Protein AF-X0VBT1-F1 (afdb_monomer)

Foldseek 3Di:
DDPQFAAKVVGHRDDDPVCCQPPFPLKDADDLVRFDAQDLDDPDPSNFGDGIKNFPDAPPVDDDDAPHTFRKIKGFRPDDLLDQDPDDDLQQFAAFDFSDWAQQFDDDPVRPDPPPVPRPDDTATAGEHNVAGHNHQKDAQEKEWEWEWGRHHSPTITTQHIYIGGDDIEGSFFDVVLPGDVVVQVVCVVVVHYHADADPNRHHPGRMHMYGYIYHYDGNVVCVVSVVDDPVSVVVVVVVVVVVVVVVVVVVVVVCVVPDPPPDDPDPPDD

Structure (mmCIF, N/CA/C/O backbone):
data_AF-X0VBT1-F1
#
_entry.id   AF-X0VBT1-F1
#
loop_
_atom_site.group_PDB
_atom_site.id
_atom_site.type_symbol
_atom_site.label_atom_id
_atom_site.label_alt_id
_atom_site.label_comp_id
_atom_site.label_asym_id
_atom_site.label_entity_id
_atom_site.label_seq_id
_atom_site.pdbx_PDB_ins_code
_atom_site.Cartn_x
_atom_site.Cartn_y
_atom_site.Cartn_z
_atom_site.occupancy
_atom_site.B_iso_or_equiv
_atom_site.auth_seq_id
_atom_site.auth_comp_id
_atom_site.auth_asym_id
_atom_site.auth_atom_id
_atom_site.pdbx_PDB_model_num
ATOM 1 N N . TYR A 1 1 ? -11.389 -0.252 -11.627 1.00 78.62 1 TYR A N 1
ATOM 2 C CA . TYR A 1 1 ? -10.100 -0.587 -12.265 1.00 78.62 1 TYR A CA 1
ATOM 3 C C . TYR A 1 1 ? -8.991 0.174 -11.579 1.00 78.62 1 TYR A C 1
ATOM 5 O O . TYR A 1 1 ? -9.248 1.286 -11.124 1.00 78.62 1 TYR A O 1
ATOM 13 N N . LEU A 1 2 ? -7.803 -0.415 -11.473 1.00 85.06 2 LEU A N 1
ATOM 14 C CA . LEU A 1 2 ? -6.638 0.294 -10.953 1.00 85.06 2 LEU A CA 1
ATOM 15 C C . LEU A 1 2 ? -5.972 1.109 -12.080 1.00 85.06 2 LEU A C 1
ATOM 17 O O . LEU A 1 2 ? -5.714 0.544 -13.141 1.00 85.06 2 LEU A O 1
ATOM 21 N N . PRO A 1 3 ? -5.720 2.418 -11.894 1.00 85.62 3 PRO A N 1
ATOM 22 C CA . PRO A 1 3 ? -4.933 3.203 -12.838 1.00 85.62 3 PRO A CA 1
ATOM 23 C C . PRO A 1 3 ? -3.452 2.805 -12.761 1.00 85.62 3 PRO A C 1
ATOM 25 O O . PRO A 1 3 ? -3.004 2.276 -11.744 1.00 85.62 3 PRO A O 1
ATOM 28 N N . PHE A 1 4 ? -2.698 3.099 -13.823 1.00 86.50 4 PHE A N 1
ATOM 29 C CA . PHE A 1 4 ? -1.251 2.848 -13.981 1.00 86.50 4 PHE A CA 1
ATOM 30 C C . PHE A 1 4 ? -0.830 1.378 -14.111 1.00 86.50 4 PHE A C 1
ATOM 32 O O . PHE A 1 4 ? 0.101 1.078 -14.854 1.00 86.50 4 PHE A O 1
ATOM 39 N N . PHE A 1 5 ? -1.513 0.468 -13.422 1.00 89.94 5 PHE A N 1
ATOM 40 C CA . PHE A 1 5 ? -1.242 -0.965 -13.478 1.00 89.94 5 PHE A CA 1
ATOM 41 C C . PHE A 1 5 ? -2.028 -1.612 -14.624 1.00 89.94 5 PHE A C 1
ATOM 43 O O . PHE A 1 5 ? -3.239 -1.829 -14.518 1.00 89.94 5 PHE A O 1
ATOM 50 N N . SER A 1 6 ? -1.335 -1.911 -15.719 1.00 88.19 6 SER A N 1
ATOM 51 C CA . SER A 1 6 ? -1.894 -2.529 -16.923 1.00 88.19 6 SER A CA 1
ATOM 52 C C . SER A 1 6 ? -0.980 -3.625 -17.477 1.00 88.19 6 SER A C 1
ATOM 54 O O . SER A 1 6 ? 0.170 -3.763 -17.049 1.00 88.19 6 SER A O 1
ATOM 56 N N . ASN A 1 7 ? -1.522 -4.418 -18.408 1.00 92.19 7 ASN A N 1
ATOM 57 C CA . ASN A 1 7 ? -0.829 -5.491 -19.120 1.00 92.19 7 ASN A CA 1
ATOM 58 C C . ASN A 1 7 ? -0.134 -6.481 -18.165 1.00 92.19 7 ASN A C 1
ATOM 60 O O . ASN A 1 7 ? 1.082 -6.685 -18.221 1.00 92.19 7 ASN A O 1
ATOM 64 N N . CYS A 1 8 ? -0.923 -7.024 -17.235 1.00 93.06 8 CYS A N 1
ATOM 65 C CA . CYS A 1 8 ? -0.494 -7.965 -16.201 1.00 93.06 8 CYS A CA 1
ATOM 66 C C . CYS A 1 8 ? -1.035 -9.366 -16.479 1.00 93.06 8 CYS A C 1
ATOM 68 O O . CYS A 1 8 ? -2.196 -9.482 -16.837 1.00 93.06 8 CYS A O 1
ATOM 70 N N . ASP A 1 9 ? -0.271 -10.428 -16.233 1.00 91.38 9 ASP A N 1
ATOM 71 C CA . ASP A 1 9 ? -0.709 -11.810 -16.472 1.00 91.38 9 ASP A CA 1
ATOM 72 C C . ASP A 1 9 ? -2.103 -12.114 -15.879 1.00 91.38 9 ASP A C 1
ATOM 74 O O . ASP A 1 9 ? -2.387 -11.839 -14.714 1.00 91.38 9 ASP A O 1
ATOM 78 N N . GLY A 1 10 ? -2.997 -12.678 -16.701 1.00 86.75 10 GLY A N 1
ATOM 79 C CA . GLY A 1 10 ? -4.402 -12.941 -16.340 1.00 86.75 10 GL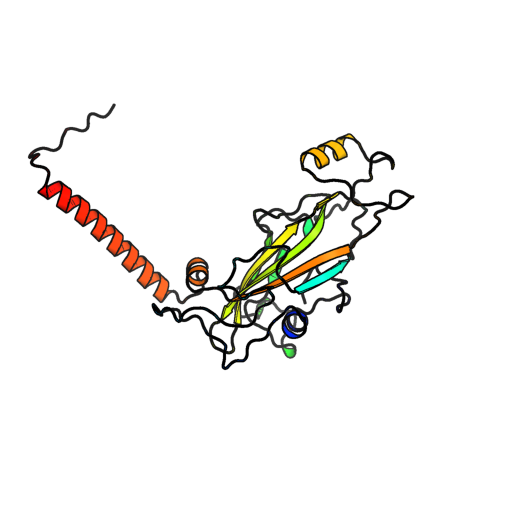Y A CA 1
ATOM 80 C C . GLY A 1 10 ? -5.343 -11.736 -16.493 1.00 86.75 10 GLY A C 1
ATOM 81 O O . GLY A 1 10 ? -6.567 -11.888 -16.426 1.00 86.75 10 GLY A O 1
ATOM 82 N N . PHE A 1 11 ? -4.783 -10.563 -16.769 1.00 86.62 11 PHE A N 1
ATOM 83 C CA . PHE A 1 11 ? -5.470 -9.310 -17.041 1.00 86.62 11 PHE A CA 1
ATOM 84 C C . PHE A 1 11 ? -4.948 -8.723 -18.365 1.00 86.62 11 PHE A C 1
ATOM 86 O O . PHE A 1 11 ? -3.890 -9.085 -18.861 1.00 86.62 11 PHE A O 1
ATOM 93 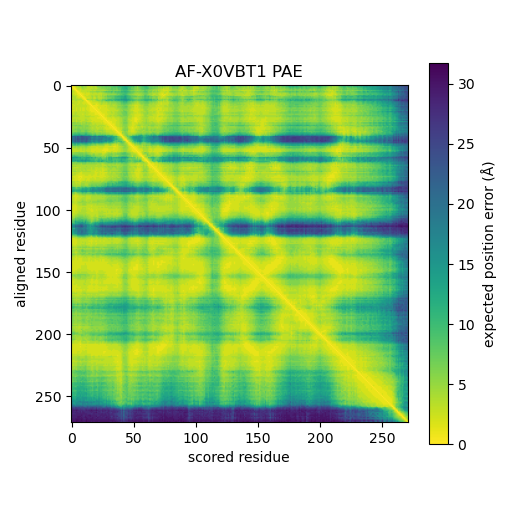N N . ASP A 1 12 ? -5.730 -7.859 -18.999 1.00 83.44 12 ASP A N 1
ATOM 94 C CA . ASP A 1 12 ? -5.316 -7.198 -20.245 1.00 83.44 12 ASP A CA 1
ATOM 95 C C . ASP A 1 12 ? -4.898 -5.753 -19.913 1.00 83.44 12 ASP A C 1
ATOM 97 O O . ASP A 1 12 ? -4.192 -5.511 -18.930 1.00 83.44 12 ASP A O 1
ATOM 101 N N . SER A 1 13 ? -5.413 -4.756 -20.630 1.00 83.31 13 SER A N 1
ATOM 102 C CA . SER A 1 13 ? -5.163 -3.337 -20.342 1.00 83.31 13 SER A CA 1
ATOM 103 C C . SER A 1 13 ? -5.742 -2.833 -19.008 1.00 83.31 13 SER A C 1
ATOM 105 O O . SER A 1 13 ? -5.394 -1.742 -18.556 1.00 83.31 13 SER A O 1
ATOM 107 N N . HIS A 1 14 ? -6.647 -3.578 -18.362 1.00 85.00 14 HIS A N 1
ATOM 108 C CA . HIS A 1 14 ? -7.324 -3.128 -17.141 1.00 85.00 14 HIS A CA 1
ATOM 109 C C . HIS A 1 14 ? -7.328 -4.182 -16.035 1.00 85.00 14 HIS A C 1
ATOM 111 O O . HIS A 1 14 ? -7.928 -5.251 -16.160 1.00 85.00 14 HIS A O 1
ATOM 117 N N . LEU A 1 15 ? -6.745 -3.816 -14.892 1.00 88.88 15 LEU A N 1
ATOM 118 C CA . LEU A 1 15 ? -6.751 -4.630 -13.684 1.00 88.88 15 LEU A CA 1
ATOM 119 C C . LEU A 1 15 ? -8.032 -4.374 -12.869 1.00 88.88 15 LEU A C 1
ATOM 121 O O . LEU A 1 15 ? -8.262 -3.276 -12.339 1.00 88.88 15 LEU A O 1
ATOM 125 N N . SER A 1 16 ? -8.898 -5.388 -12.787 1.00 88.12 16 SER A N 1
ATOM 126 C CA . SER A 1 16 ? -10.092 -5.362 -11.934 1.00 88.12 16 SER A CA 1
ATOM 127 C C . SER A 1 16 ? -9.726 -5.787 -10.515 1.00 88.12 16 SER A C 1
ATOM 129 O O . SER A 1 16 ? -9.349 -6.934 -10.287 1.00 88.12 16 SER A O 1
ATOM 131 N N . LEU A 1 17 ? -9.851 -4.858 -9.561 1.00 88.62 17 LEU A N 1
ATOM 132 C CA . LEU A 1 17 ? -9.461 -5.100 -8.173 1.00 88.62 17 LEU A CA 1
ATOM 133 C C . LEU A 1 17 ? -10.321 -6.184 -7.508 1.00 88.62 17 LEU A C 1
ATOM 135 O O . LEU A 1 17 ? -9.769 -7.043 -6.837 1.00 88.62 17 LEU A O 1
ATOM 139 N N . SER A 1 18 ? -11.643 -6.182 -7.712 1.00 88.38 18 SER A N 1
ATOM 140 C CA . SER A 1 18 ? -12.524 -7.209 -7.131 1.00 88.38 18 SER A CA 1
ATOM 141 C C . SER A 1 18 ? -12.174 -8.598 -7.648 1.00 88.38 18 SER A C 1
ATOM 143 O O . SER A 1 18 ? -11.941 -9.506 -6.861 1.00 88.38 18 SER A O 1
ATOM 145 N N . ARG A 1 19 ? -12.028 -8.732 -8.971 1.00 90.19 19 ARG A N 1
ATOM 146 C CA . ARG A 1 19 ? -11.654 -9.998 -9.606 1.00 90.19 19 ARG A CA 1
ATOM 147 C C . ARG A 1 19 ? -10.321 -10.522 -9.076 1.00 90.19 19 ARG A C 1
ATOM 149 O O . ARG A 1 19 ? -10.213 -11.698 -8.766 1.00 90.19 19 ARG A O 1
ATOM 156 N N . LEU A 1 20 ? -9.319 -9.652 -8.952 1.00 91.88 20 LEU A N 1
ATOM 157 C CA . LEU A 1 20 ? -8.021 -10.047 -8.416 1.00 91.88 20 LEU A CA 1
ATOM 158 C C . LEU A 1 20 ? -8.129 -10.558 -6.975 1.00 91.88 20 LEU A C 1
ATOM 160 O O . LEU A 1 20 ? -7.601 -11.618 -6.666 1.00 91.88 20 LEU A O 1
ATOM 164 N N . LEU A 1 21 ? -8.795 -9.807 -6.100 1.00 92.31 21 LEU A N 1
ATOM 165 C CA . LEU A 1 21 ? -8.872 -10.149 -4.679 1.00 92.31 21 LEU A CA 1
ATOM 166 C C . LEU A 1 21 ? -9.735 -11.393 -4.413 1.00 92.31 21 LEU A C 1
ATOM 168 O O . LEU A 1 21 ? -9.536 -12.054 -3.398 1.00 92.31 21 LEU A O 1
ATOM 172 N N . GLU A 1 22 ? -10.679 -11.707 -5.304 1.00 90.94 22 GLU A N 1
ATOM 173 C CA . GLU A 1 22 ? -11.601 -12.839 -5.158 1.00 90.94 22 GLU A CA 1
ATOM 174 C C . GLU A 1 22 ? -11.131 -14.121 -5.862 1.00 90.94 22 GLU A C 1
ATOM 176 O O . GLU A 1 22 ? -11.430 -15.214 -5.386 1.00 90.94 22 GLU A O 1
ATOM 181 N N . GLU A 1 23 ? -10.400 -14.018 -6.977 1.00 91.88 23 GLU A N 1
ATOM 182 C CA . GLU A 1 23 ? -10.028 -15.183 -7.799 1.00 91.88 23 GLU A CA 1
ATOM 183 C C . GLU A 1 23 ? -8.552 -15.590 -7.677 1.00 91.88 23 GLU A C 1
ATOM 185 O O . GLU A 1 23 ? -8.198 -16.711 -8.049 1.00 91.88 23 GLU A O 1
ATOM 190 N N . HIS A 1 24 ? -7.663 -14.708 -7.204 1.00 93.56 24 HIS A N 1
ATOM 191 C CA . HIS A 1 24 ? -6.228 -14.999 -7.207 1.00 93.56 24 HIS A CA 1
ATOM 192 C C . HIS A 1 24 ? -5.859 -16.082 -6.175 1.00 93.56 24 HIS A C 1
ATOM 194 O O . HIS A 1 24 ? -6.263 -15.979 -5.018 1.00 93.56 24 HIS A O 1
ATOM 200 N N . PRO A 1 25 ? -5.025 -17.084 -6.524 1.00 91.38 25 PRO A N 1
ATOM 201 C CA . PRO A 1 25 ? -4.715 -18.213 -5.636 1.00 91.38 25 PRO A CA 1
ATOM 202 C C . PRO A 1 25 ? -4.020 -17.819 -4.323 1.00 91.38 25 PRO A C 1
ATOM 204 O O . PRO A 1 25 ? -4.195 -18.494 -3.313 1.00 91.38 25 PRO A O 1
ATOM 207 N N . ASN A 1 26 ? -3.252 -16.725 -4.313 1.00 91.94 26 ASN A N 1
ATOM 208 C CA . ASN A 1 26 ? -2.605 -16.207 -3.095 1.00 91.94 26 ASN A CA 1
ATOM 209 C C . ASN A 1 26 ? -3.548 -15.376 -2.199 1.00 91.94 26 ASN A C 1
ATOM 211 O O . ASN A 1 26 ? -3.105 -14.828 -1.188 1.00 91.94 26 ASN A O 1
ATOM 215 N N . CYS A 1 27 ? -4.819 -15.226 -2.576 1.00 93.88 27 CYS A N 1
ATOM 216 C CA . CYS A 1 27 ? -5.837 -14.559 -1.775 1.00 93.88 27 CYS A CA 1
ATOM 217 C C . CYS A 1 27 ? -6.738 -15.601 -1.110 1.00 93.88 27 CYS A C 1
ATOM 219 O O . CYS A 1 27 ? -7.213 -16.540 -1.743 1.00 93.88 27 CYS A O 1
ATOM 221 N N . THR A 1 28 ? -6.975 -15.434 0.188 1.00 94.06 28 THR A N 1
ATOM 222 C CA . THR A 1 28 ? -7.856 -16.294 0.978 1.00 94.06 28 THR A CA 1
ATOM 223 C C . THR A 1 28 ? -9.141 -15.544 1.295 1.00 94.06 28 THR A C 1
ATOM 225 O O . THR A 1 28 ? -9.110 -14.492 1.936 1.00 94.06 28 THR A O 1
ATOM 228 N N . LEU A 1 29 ? -10.269 -16.111 0.867 1.00 93.88 29 LEU A N 1
ATOM 229 C CA . LEU A 1 29 ? -11.606 -15.631 1.205 1.00 93.88 29 LEU A CA 1
ATOM 230 C C . LEU A 1 29 ? -12.093 -16.326 2.475 1.00 93.88 29 LEU A C 1
ATOM 232 O O . LEU A 1 29 ? -12.163 -17.555 2.530 1.00 93.88 29 LEU A O 1
ATOM 236 N N . VAL A 1 30 ? -12.437 -15.542 3.491 1.00 93.12 30 VAL A N 1
ATOM 237 C CA . VAL A 1 30 ? -12.916 -16.043 4.779 1.00 93.12 30 VAL A CA 1
ATOM 238 C C . VAL A 1 30 ? -14.441 -16.014 4.793 1.00 93.12 30 VAL A C 1
ATOM 240 O O . VAL A 1 30 ? -15.079 -15.018 4.447 1.00 93.12 30 VAL A O 1
ATOM 243 N N . GLY A 1 31 ? -15.051 -17.129 5.199 1.00 93.12 31 GLY A N 1
ATOM 244 C CA . GLY A 1 31 ? -16.504 -17.240 5.282 1.00 93.12 31 GLY A CA 1
ATOM 245 C C . GLY A 1 31 ? -17.097 -16.303 6.338 1.00 93.12 31 GLY A C 1
ATOM 246 O O . GLY A 1 31 ? -16.528 -16.101 7.406 1.00 93.12 31 GLY A O 1
ATOM 247 N N . TYR A 1 32 ? -18.304 -15.783 6.095 1.00 91.88 32 TYR A N 1
ATOM 248 C CA . TYR A 1 32 ? -18.969 -14.832 7.004 1.00 91.88 32 TYR A CA 1
ATOM 249 C C . TYR A 1 32 ? -19.154 -15.338 8.447 1.00 91.88 32 TYR A C 1
ATOM 251 O O . TYR A 1 32 ? -19.301 -14.542 9.374 1.00 91.88 32 TYR A O 1
ATOM 259 N N . ASN A 1 33 ? -19.215 -16.657 8.644 1.00 91.50 33 ASN A N 1
ATOM 260 C CA . ASN A 1 33 ? -19.309 -17.304 9.954 1.00 91.50 33 ASN A CA 1
ATOM 261 C C . ASN A 1 33 ? -17.985 -17.268 10.733 1.00 91.50 33 ASN A C 1
ATOM 263 O O . ASN A 1 33 ? -18.019 -17.243 11.963 1.00 91.50 33 ASN A O 1
ATOM 267 N N . GLU A 1 34 ? -16.860 -17.263 10.023 1.00 90.94 34 GLU A N 1
ATOM 268 C CA . GLU A 1 34 ? -15.500 -17.237 10.562 1.00 90.94 34 GLU A CA 1
ATOM 269 C C . GLU A 1 34 ? -14.974 -15.803 10.699 1.00 90.94 34 GLU A C 1
ATOM 271 O O . GLU A 1 34 ? -14.134 -15.536 11.557 1.00 90.94 34 GLU A O 1
ATOM 276 N N . THR A 1 35 ? -15.515 -14.859 9.923 1.00 91.88 35 THR A N 1
ATOM 277 C CA . THR A 1 35 ? -15.135 -13.445 9.980 1.00 91.88 35 THR A CA 1
ATOM 278 C C . THR A 1 35 ? -15.370 -12.831 11.364 1.00 91.88 35 THR A C 1
ATOM 280 O O . THR A 1 35 ? -16.488 -12.808 11.897 1.00 91.88 35 THR A O 1
ATOM 283 N N . SER A 1 36 ? -14.312 -12.238 11.917 1.00 89.88 36 SER A N 1
ATOM 284 C CA . SER A 1 36 ? -14.321 -11.491 13.174 1.00 89.88 36 SER A CA 1
ATOM 285 C C . SER A 1 36 ? -14.192 -9.991 12.906 1.00 89.88 36 SER A C 1
ATOM 287 O O . SER A 1 36 ? -13.201 -9.517 12.349 1.00 89.88 36 SER A O 1
ATOM 289 N N . GLN A 1 37 ? -15.216 -9.237 13.311 1.00 90.19 37 GLN A N 1
ATOM 290 C CA . GLN A 1 37 ? -15.246 -7.775 13.215 1.00 90.19 37 GLN A CA 1
ATOM 291 C C . GLN A 1 37 ? -14.399 -7.121 14.312 1.00 90.19 37 GLN A C 1
ATOM 293 O O . GLN A 1 37 ? -14.325 -7.637 15.430 1.00 90.19 37 GLN A O 1
ATOM 298 N N . VAL A 1 38 ? -13.884 -5.917 14.050 1.00 88.69 38 VAL A N 1
ATOM 299 C CA . VAL A 1 38 ? -13.212 -5.123 15.090 1.00 88.69 38 VAL A CA 1
ATOM 300 C C . VAL A 1 38 ? -14.204 -4.169 15.747 1.00 88.69 38 VAL A C 1
ATOM 302 O O . VAL A 1 38 ? -14.667 -3.190 15.155 1.00 88.69 38 VAL A O 1
ATOM 305 N N . ARG A 1 39 ? -14.541 -4.447 17.006 1.00 87.69 39 ARG A N 1
ATOM 306 C CA . ARG A 1 39 ? -15.476 -3.626 17.781 1.00 87.69 39 ARG A CA 1
ATOM 307 C C . ARG A 1 39 ? -14.766 -2.392 18.346 1.00 87.69 39 ARG A C 1
ATOM 309 O O . ARG A 1 39 ? -13.709 -2.549 18.959 1.00 87.69 39 ARG A O 1
ATOM 316 N N . PRO A 1 40 ? -15.358 -1.185 18.249 1.00 83.56 40 PRO A N 1
ATOM 317 C CA . PRO A 1 40 ? -14.748 0.027 18.798 1.00 83.56 40 PRO A CA 1
ATOM 318 C C . PRO A 1 40 ? -14.543 -0.052 20.316 1.00 83.56 40 PRO A C 1
ATOM 320 O O . PRO A 1 40 ? -13.465 0.255 20.811 1.00 83.56 40 PRO A O 1
ATOM 323 N N . ILE A 1 41 ? -15.558 -0.515 21.053 1.00 77.25 41 ILE A N 1
ATOM 324 C CA . ILE A 1 41 ? -15.514 -0.669 22.512 1.00 77.25 41 ILE A CA 1
ATOM 325 C C . ILE A 1 41 ? -15.438 -2.162 22.831 1.00 77.25 41 ILE A C 1
ATOM 327 O O . ILE A 1 41 ? -16.456 -2.822 23.034 1.00 77.25 41 ILE A O 1
ATOM 331 N N . SER A 1 42 ? -14.227 -2.713 22.835 1.00 66.12 42 SER A N 1
ATOM 332 C CA . SER A 1 42 ? -13.974 -4.063 23.336 1.00 66.12 42 SER A CA 1
ATOM 333 C C . SER A 1 42 ? -12.555 -4.155 23.883 1.00 66.12 42 SER A C 1
ATOM 335 O O . SER A 1 42 ? -11.585 -4.050 23.139 1.00 66.12 42 SER A O 1
ATOM 337 N N . PHE A 1 43 ? -12.450 -4.360 25.197 1.00 59.97 43 PHE A N 1
ATOM 338 C CA . PHE A 1 43 ? -11.190 -4.609 25.908 1.00 59.97 43 PHE A CA 1
ATOM 339 C C . PHE A 1 43 ? -10.867 -6.113 26.003 1.00 59.97 43 PHE A C 1
ATOM 341 O O . PHE A 1 43 ? -9.990 -6.517 26.764 1.00 59.97 43 PHE A O 1
ATOM 348 N N . SER A 1 44 ? -11.613 -6.957 25.279 1.00 58.78 44 SER A N 1
ATOM 349 C CA . SER A 1 44 ? -11.408 -8.406 25.262 1.00 58.78 44 SER A CA 1
ATOM 350 C C . SER A 1 44 ? -10.269 -8.788 24.314 1.00 58.78 44 SER A C 1
ATOM 352 O O . SER A 1 44 ? -10.093 -8.171 23.263 1.00 58.78 44 SER A O 1
ATOM 354 N N . LYS A 1 45 ? -9.562 -9.879 24.643 1.00 57.00 45 LYS A N 1
ATOM 355 C CA . LYS A 1 45 ? -8.578 -10.548 23.766 1.00 57.00 45 LYS A CA 1
ATOM 356 C C . LYS A 1 45 ? -9.177 -11.029 22.433 1.00 57.00 45 LYS A C 1
ATOM 358 O O . LYS A 1 45 ? -8.437 -11.428 21.547 1.00 57.00 45 LYS A O 1
ATOM 363 N N . GLU A 1 46 ? -10.498 -10.979 22.294 1.00 59.62 46 GLU A N 1
ATOM 364 C CA . GLU A 1 46 ? -11.259 -11.389 21.110 1.00 59.62 46 GLU A CA 1
ATOM 365 C C . GLU A 1 46 ? -11.355 -10.308 20.020 1.00 59.62 46 GLU A C 1
ATOM 367 O O . GLU A 1 46 ? -11.975 -10.541 18.990 1.00 59.62 46 GLU A O 1
ATOM 372 N N . ASN A 1 47 ? -10.765 -9.121 20.210 1.00 71.88 47 ASN A N 1
ATOM 373 C CA . ASN A 1 47 ? -10.822 -8.041 19.214 1.00 71.88 47 ASN A CA 1
ATOM 374 C C . ASN A 1 47 ? -9.719 -8.146 18.141 1.00 71.88 47 ASN A C 1
ATOM 376 O O . ASN A 1 47 ? -9.181 -7.133 17.689 1.00 71.88 47 ASN A O 1
ATOM 380 N N . ILE A 1 48 ? -9.347 -9.378 17.786 1.00 78.81 48 ILE A N 1
ATOM 381 C CA . ILE A 1 48 ? -8.408 -9.671 16.704 1.00 78.81 48 ILE A CA 1
ATOM 382 C C . ILE A 1 48 ? -9.242 -9.766 15.420 1.00 78.81 48 ILE A C 1
ATOM 384 O O . ILE A 1 48 ? -10.179 -10.574 15.376 1.00 78.81 48 ILE A O 1
ATOM 388 N N . PRO A 1 49 ? -8.966 -8.934 14.401 1.00 85.69 49 PRO A N 1
ATOM 389 C CA . PRO A 1 49 ? -9.659 -9.050 13.129 1.00 85.69 49 PRO A CA 1
ATOM 390 C C . PRO A 1 49 ? -9.353 -10.405 12.498 1.00 85.69 49 PRO A C 1
ATOM 392 O O . PRO A 1 49 ? -8.208 -10.849 12.506 1.00 85.69 49 PRO A O 1
ATOM 395 N N . PHE A 1 50 ? -10.362 -11.022 11.898 1.00 89.50 50 PHE A N 1
ATOM 396 C CA . PHE A 1 50 ? -10.168 -12.183 11.038 1.00 89.50 50 PHE A CA 1
ATOM 397 C C . PHE A 1 50 ? -11.078 -12.022 9.831 1.00 89.50 50 PHE A C 1
ATOM 399 O O . PHE A 1 50 ? -12.279 -11.814 9.995 1.00 89.50 50 PHE A O 1
ATOM 406 N N . GLY A 1 51 ? -10.507 -12.033 8.636 1.00 91.69 51 GLY A N 1
ATOM 407 C CA . GLY A 1 51 ? -11.221 -11.779 7.390 1.00 91.69 51 GLY A CA 1
ATOM 408 C C . GLY A 1 51 ? -10.303 -12.000 6.199 1.00 91.69 51 GLY A C 1
ATOM 409 O O . GLY A 1 51 ? -9.183 -12.470 6.372 1.00 91.69 51 GLY A O 1
ATOM 410 N N . ASP A 1 52 ? -10.783 -11.677 5.003 1.00 93.88 52 ASP A N 1
ATOM 411 C CA . ASP A 1 52 ? -10.047 -11.928 3.765 1.00 93.88 52 ASP A CA 1
ATOM 412 C C . ASP A 1 52 ? -8.662 -11.285 3.759 1.00 93.88 52 ASP A C 1
ATOM 414 O O . ASP A 1 52 ? -8.475 -10.139 4.176 1.00 93.88 52 ASP A O 1
ATOM 418 N N . TYR A 1 53 ? -7.690 -12.012 3.223 1.00 93.88 53 TYR A N 1
ATOM 419 C CA . TYR A 1 53 ? -6.330 -11.516 3.110 1.00 93.88 53 TYR A CA 1
ATOM 420 C C . TYR A 1 53 ? -5.638 -12.055 1.860 1.00 93.88 53 TYR A C 1
ATOM 422 O O . TYR A 1 53 ? -5.858 -13.187 1.441 1.00 93.88 53 TYR A O 1
ATOM 430 N N . CYS A 1 54 ? -4.764 -11.239 1.283 1.00 94.25 54 CYS A N 1
ATOM 431 C CA . CYS A 1 54 ? -3.864 -11.593 0.191 1.00 94.25 54 CYS A CA 1
ATOM 432 C C . CYS A 1 54 ? -2.433 -11.429 0.698 1.00 94.25 54 CYS A C 1
ATOM 434 O O . CYS A 1 54 ? -1.790 -10.410 0.463 1.00 94.25 54 CYS A O 1
ATOM 436 N N . MET A 1 55 ? -1.973 -12.393 1.488 1.00 90.31 55 MET A N 1
ATOM 437 C CA . MET A 1 55 ? -0.647 -12.425 2.106 1.00 90.31 55 MET A CA 1
ATOM 438 C C . MET A 1 55 ? -0.234 -13.881 2.321 1.00 90.31 55 MET A C 1
ATOM 440 O O . MET A 1 55 ? -1.090 -14.760 2.392 1.00 90.31 55 MET A O 1
ATOM 444 N N . ASN A 1 56 ? 1.065 -14.136 2.495 1.00 84.69 56 ASN A N 1
ATOM 445 C CA . ASN A 1 56 ? 1.555 -15.488 2.786 1.00 84.69 56 ASN A CA 1
ATOM 446 C C . ASN A 1 56 ? 1.031 -16.027 4.130 1.00 84.69 56 ASN A C 1
ATOM 448 O O . ASN A 1 56 ? 0.845 -17.231 4.293 1.00 84.69 56 ASN A O 1
ATOM 452 N N . GLN A 1 57 ? 0.815 -15.133 5.099 1.00 82.94 57 GLN A N 1
ATOM 453 C CA . GLN A 1 57 ? 0.305 -15.429 6.438 1.00 82.94 57 GLN A CA 1
ATOM 454 C C . GLN A 1 57 ? -0.707 -14.355 6.857 1.00 82.94 57 GLN A C 1
ATOM 456 O O . GLN A 1 57 ? -0.614 -13.204 6.428 1.00 82.94 57 GLN A O 1
ATOM 461 N N . HIS A 1 58 ? -1.677 -14.729 7.695 1.00 79.19 58 HIS A N 1
ATOM 462 C CA . HIS A 1 58 ? -2.721 -13.815 8.162 1.00 79.19 58 HIS A CA 1
ATOM 463 C C . HIS A 1 58 ? -2.126 -12.693 9.044 1.00 79.19 58 HIS A C 1
ATOM 465 O O . HIS A 1 58 ? -1.267 -12.969 9.894 1.00 79.19 58 HIS A O 1
ATOM 471 N N . PRO A 1 59 ? -2.596 -11.433 8.921 1.00 67.50 59 PRO A N 1
ATOM 472 C CA . PRO A 1 59 ? -2.173 -10.345 9.808 1.00 67.50 59 PRO A CA 1
ATOM 473 C C . PRO A 1 59 ? -2.487 -10.677 11.278 1.00 67.50 59 PRO A C 1
ATOM 475 O O . PRO A 1 59 ? -3.635 -10.887 11.663 1.00 67.50 59 PRO A O 1
ATOM 478 N N . GLY A 1 60 ? -1.455 -10.762 12.113 1.00 68.38 60 GLY A N 1
ATOM 479 C CA . GLY A 1 60 ? -1.560 -11.184 13.517 1.00 68.38 60 GLY A CA 1
ATOM 480 C C . GLY A 1 60 ? -0.567 -12.283 13.889 1.00 68.38 60 GLY A C 1
ATOM 481 O O . GLY A 1 60 ? -0.135 -12.328 15.037 1.00 68.38 60 GLY A O 1
ATOM 482 N N . ASP A 1 61 ? -0.152 -13.095 12.913 1.00 66.56 61 ASP A N 1
ATOM 483 C CA . ASP A 1 61 ? 0.939 -14.073 13.060 1.00 66.56 61 ASP A CA 1
ATOM 484 C C . ASP A 1 61 ? 2.291 -13.473 12.620 1.00 66.56 61 ASP A C 1
ATOM 486 O O . ASP A 1 61 ? 3.343 -13.718 13.210 1.00 66.56 61 ASP A O 1
ATOM 490 N N . SER A 1 62 ? 2.258 -12.574 11.630 1.00 73.50 62 SER A N 1
ATOM 491 C CA . SER A 1 62 ? 3.445 -11.911 11.086 1.00 73.50 62 SER A CA 1
ATOM 492 C C . SER A 1 62 ? 3.202 -10.444 10.731 1.00 73.50 62 SER A C 1
ATOM 494 O O . SER A 1 62 ? 2.092 -10.040 10.382 1.00 73.50 62 SER A O 1
ATOM 496 N N . SER A 1 63 ? 4.265 -9.637 10.772 1.00 84.06 63 SER A N 1
ATOM 497 C CA . SER A 1 63 ? 4.272 -8.276 10.223 1.00 84.06 63 SER A CA 1
ATOM 498 C C . SER A 1 63 ? 4.271 -8.305 8.693 1.00 84.06 63 SER A C 1
ATOM 500 O O . SER A 1 63 ? 5.018 -9.098 8.121 1.00 84.06 63 SER A O 1
ATOM 502 N N . PHE A 1 64 ? 3.535 -7.391 8.052 1.00 88.88 64 PHE A N 1
ATOM 503 C CA . PHE A 1 64 ? 3.590 -7.182 6.601 1.00 88.88 64 PHE A CA 1
ATOM 504 C C . PHE A 1 64 ? 5.023 -6.928 6.125 1.00 88.88 64 PHE A C 1
ATOM 506 O O . PHE A 1 64 ? 5.719 -6.054 6.655 1.00 88.88 64 PHE A O 1
ATOM 513 N N . LYS A 1 65 ? 5.455 -7.693 5.120 1.00 90.50 65 LYS A N 1
ATOM 514 C CA . LYS A 1 65 ? 6.744 -7.528 4.454 1.00 90.50 65 LYS A CA 1
ATOM 515 C C . LYS A 1 65 ? 6.508 -7.149 2.988 1.00 90.50 65 LYS A C 1
ATOM 517 O O . LYS A 1 65 ? 6.036 -7.983 2.206 1.00 90.50 65 LYS A O 1
ATOM 522 N N . PRO A 1 66 ? 6.841 -5.907 2.589 1.00 89.06 66 PRO A N 1
ATOM 523 C CA . PRO A 1 66 ? 6.688 -5.491 1.202 1.00 89.06 66 PRO A CA 1
ATOM 524 C C . PRO A 1 66 ? 7.583 -6.345 0.295 1.00 89.06 66 PRO A C 1
ATOM 526 O O . PRO A 1 66 ? 8.620 -6.846 0.729 1.00 89.06 66 PRO A O 1
ATOM 529 N N . PHE A 1 67 ? 7.175 -6.512 -0.965 1.00 92.75 67 PHE A N 1
ATOM 530 C CA . PHE A 1 67 ? 7.873 -7.298 -1.996 1.00 92.75 67 PHE A CA 1
ATOM 531 C C . PHE A 1 67 ? 7.927 -8.817 -1.775 1.00 92.75 67 PHE A C 1
ATOM 533 O O . PHE A 1 67 ? 8.335 -9.542 -2.677 1.00 92.75 67 PHE A O 1
ATOM 540 N N . THR A 1 68 ? 7.465 -9.322 -0.631 1.00 91.50 68 THR A N 1
ATOM 541 C CA . THR A 1 68 ? 7.328 -10.767 -0.383 1.00 91.50 68 THR A CA 1
ATOM 542 C C . THR A 1 68 ? 5.883 -11.198 -0.202 1.00 91.50 68 THR A C 1
ATOM 544 O O . THR A 1 68 ? 5.521 -12.288 -0.637 1.00 91.50 68 THR A O 1
ATOM 547 N N . ASP A 1 69 ? 5.060 -10.357 0.426 1.00 91.50 69 ASP A N 1
ATOM 548 C CA . ASP A 1 69 ? 3.644 -10.640 0.648 1.00 91.50 69 ASP A CA 1
ATOM 549 C C . ASP A 1 69 ? 2.777 -10.051 -0.471 1.00 91.50 69 ASP A C 1
ATOM 551 O O . ASP A 1 69 ? 3.036 -8.947 -0.959 1.00 91.50 69 ASP A O 1
ATOM 555 N N . GLY A 1 70 ? 1.728 -10.781 -0.853 1.00 92.44 70 GLY A N 1
ATOM 556 C CA . GLY A 1 70 ? 0.728 -10.332 -1.819 1.00 92.44 70 GLY A CA 1
ATOM 557 C C . GLY A 1 70 ? 0.422 -11.350 -2.915 1.00 92.44 70 GLY A C 1
ATOM 558 O O . GLY A 1 70 ? 1.128 -12.341 -3.105 1.00 92.44 70 GLY A O 1
ATOM 559 N N . ALA A 1 71 ? -0.642 -11.073 -3.660 1.00 93.62 71 ALA A N 1
ATOM 560 C CA . ALA A 1 71 ? -0.906 -11.691 -4.951 1.00 93.62 71 ALA A CA 1
ATOM 561 C C . ALA A 1 71 ? 0.105 -11.174 -5.977 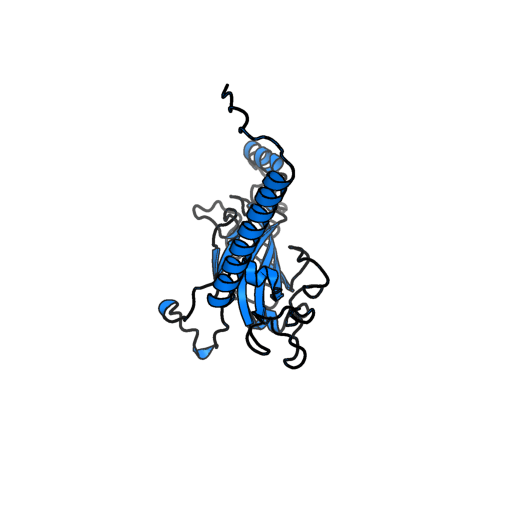1.00 93.62 71 ALA A C 1
ATOM 563 O O . ALA A 1 71 ? 0.142 -9.968 -6.227 1.00 93.62 71 ALA A O 1
ATOM 564 N N . ASP A 1 72 ? 0.942 -12.059 -6.516 1.00 93.56 72 ASP A N 1
ATOM 565 C CA . ASP A 1 72 ? 1.993 -11.720 -7.465 1.00 93.56 72 ASP A CA 1
ATOM 566 C C . ASP A 1 72 ? 1.504 -11.786 -8.913 1.00 93.56 72 ASP A C 1
ATOM 568 O O . ASP A 1 72 ? 0.945 -12.774 -9.373 1.00 93.56 72 ASP A O 1
ATOM 572 N N . LEU A 1 73 ? 1.750 -10.707 -9.645 1.00 94.06 73 LEU A N 1
ATOM 573 C CA . LEU A 1 73 ? 1.416 -10.549 -11.050 1.00 94.06 73 LEU A CA 1
ATOM 574 C C . LEU A 1 73 ? 2.666 -10.087 -11.791 1.00 94.06 73 LEU A C 1
ATOM 576 O O . LEU A 1 73 ? 3.376 -9.187 -11.335 1.00 94.06 73 LEU A O 1
ATOM 580 N N . GLN A 1 74 ? 2.931 -10.670 -12.954 1.00 95.50 74 GLN A N 1
ATOM 581 C CA . GLN A 1 74 ? 3.935 -10.135 -13.869 1.00 95.50 74 GLN A CA 1
ATOM 582 C C . GLN A 1 74 ? 3.254 -9.137 -14.795 1.00 95.50 74 GLN A C 1
ATOM 584 O O . GLN A 1 74 ? 2.290 -9.483 -15.467 1.00 95.50 74 GLN A O 1
ATOM 589 N N . CYS A 1 75 ? 3.740 -7.901 -14.810 1.00 95.00 75 CYS A N 1
ATOM 590 C CA . CYS A 1 75 ? 3.174 -6.802 -15.583 1.00 95.00 75 CYS A CA 1
ATOM 591 C C . CYS A 1 75 ? 4.212 -6.206 -16.526 1.00 95.00 75 CYS A C 1
ATOM 593 O O . CYS A 1 75 ? 5.416 -6.407 -16.355 1.00 95.00 75 CYS A O 1
ATOM 595 N N . GLN A 1 76 ? 3.761 -5.437 -17.514 1.00 93.56 76 GLN A N 1
ATOM 596 C CA . GLN A 1 76 ? 4.642 -4.703 -18.421 1.00 93.56 76 GLN A CA 1
ATOM 597 C C . GLN A 1 76 ? 4.263 -3.228 -18.475 1.00 93.56 76 GLN A C 1
ATOM 599 O O . GLN A 1 76 ? 3.087 -2.880 -18.504 1.00 93.56 76 GLN A O 1
ATOM 604 N N . PHE A 1 77 ? 5.264 -2.348 -18.525 1.00 91.50 77 PHE A N 1
ATOM 605 C CA . PHE A 1 77 ? 5.011 -0.931 -18.773 1.00 91.50 77 PHE A CA 1
ATOM 606 C C . PHE A 1 77 ? 4.469 -0.744 -20.197 1.00 91.50 77 PHE A C 1
ATOM 608 O O . PHE A 1 77 ? 5.158 -1.048 -21.174 1.00 91.50 77 PHE A O 1
ATOM 615 N N . GLU A 1 78 ? 3.245 -0.229 -20.313 1.00 88.00 78 GLU A N 1
ATOM 616 C CA . GLU A 1 78 ? 2.659 0.159 -21.605 1.00 88.00 78 GLU A CA 1
ATOM 617 C C . GLU A 1 78 ? 3.247 1.475 -22.133 1.00 88.00 78 GLU A C 1
ATOM 619 O O . GLU A 1 78 ? 3.289 1.708 -23.342 1.00 88.00 78 GLU A O 1
ATOM 624 N N . GLU A 1 79 ? 3.738 2.334 -21.239 1.00 86.31 79 GLU A N 1
ATOM 625 C CA . GLU A 1 79 ? 4.398 3.578 -21.616 1.00 86.31 79 GLU A CA 1
ATOM 626 C C . GLU A 1 79 ? 5.808 3.342 -22.178 1.00 86.31 79 GLU A C 1
ATOM 628 O O . GLU A 1 79 ? 6.511 2.386 -21.841 1.00 86.31 79 GLU A O 1
ATOM 633 N N . GLN A 1 80 ? 6.257 4.247 -23.048 1.00 86.44 80 GLN A N 1
ATOM 634 C CA . GLN A 1 80 ? 7.613 4.191 -23.577 1.00 86.44 80 GLN A CA 1
ATOM 635 C C . GLN A 1 80 ? 8.603 4.654 -22.503 1.00 86.44 80 GLN A C 1
ATOM 637 O O . GLN A 1 80 ? 8.756 5.850 -22.264 1.00 86.44 80 GLN A O 1
ATOM 642 N N . ILE A 1 81 ? 9.279 3.697 -21.863 1.00 87.06 81 ILE A N 1
ATOM 643 C CA . ILE A 1 81 ? 10.240 3.941 -20.771 1.00 87.06 81 ILE A CA 1
ATOM 644 C C . ILE A 1 81 ? 11.660 4.273 -21.256 1.00 87.06 81 ILE A C 1
ATOM 646 O O . ILE A 1 81 ? 12.440 4.880 -20.525 1.00 87.06 81 ILE A O 1
ATOM 650 N N . ASP A 1 82 ? 11.968 3.933 -22.509 1.00 80.38 82 ASP A N 1
ATOM 651 C CA . ASP A 1 82 ? 13.308 4.050 -23.105 1.00 80.38 82 ASP A CA 1
ATOM 652 C C . ASP A 1 82 ? 13.640 5.475 -23.585 1.00 80.38 82 ASP A C 1
ATOM 654 O O . ASP A 1 82 ? 14.786 5.782 -23.908 1.00 80.38 82 ASP A O 1
ATOM 658 N N . SER A 1 83 ? 12.637 6.352 -23.664 1.00 77.06 83 SER A N 1
ATOM 659 C CA . SER A 1 83 ? 12.800 7.758 -24.029 1.00 77.06 83 SER A CA 1
ATOM 660 C C . SER A 1 83 ? 12.741 8.649 -22.794 1.00 77.06 83 SER A C 1
ATOM 662 O O . SER A 1 83 ? 11.989 8.379 -21.853 1.00 77.06 83 SER A O 1
ATOM 664 N N . ALA A 1 84 ? 13.493 9.749 -22.813 1.00 69.69 84 ALA A N 1
ATOM 665 C CA . ALA A 1 84 ? 13.272 10.833 -21.866 1.00 69.69 84 ALA A CA 1
ATOM 666 C C . ALA A 1 84 ? 11.836 11.357 -22.041 1.00 69.69 84 ALA A C 1
ATOM 668 O O . ALA A 1 84 ? 11.390 11.584 -23.166 1.00 69.69 84 ALA A O 1
ATOM 669 N N . SER A 1 85 ? 11.110 11.491 -20.934 1.00 70.81 85 SER A N 1
ATOM 670 C CA . SER A 1 85 ? 9.766 12.066 -20.903 1.00 70.81 85 SER A CA 1
ATOM 671 C C . SER A 1 85 ? 9.833 13.432 -20.232 1.00 70.81 85 SER A C 1
ATOM 673 O O . SER A 1 85 ? 10.466 13.577 -19.184 1.00 70.81 85 SER A O 1
ATOM 675 N N . ASP A 1 86 ? 9.150 14.418 -20.810 1.00 69.12 86 ASP A N 1
ATOM 676 C CA . ASP A 1 86 ? 8.959 15.729 -20.177 1.00 69.12 86 ASP A CA 1
ATOM 677 C C . ASP A 1 86 ? 7.921 15.671 -19.042 1.00 69.12 86 ASP A C 1
ATOM 679 O O . ASP A 1 86 ? 7.892 16.539 -18.167 1.00 69.12 86 ASP A O 1
ATOM 683 N N . HIS A 1 87 ? 7.083 14.629 -19.020 1.00 78.56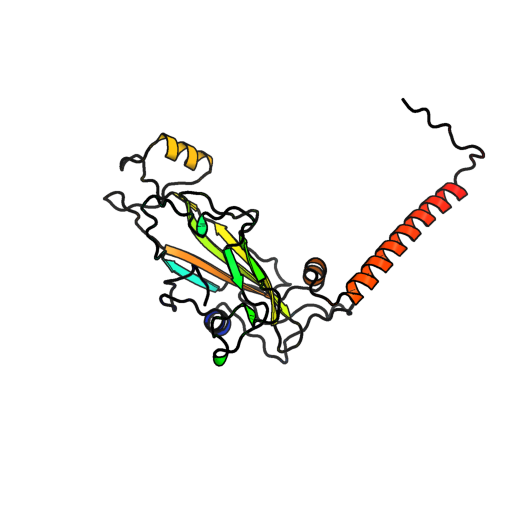 87 HIS A N 1
ATOM 684 C CA . HIS A 1 87 ? 6.092 14.394 -17.975 1.00 78.56 87 HIS A CA 1
ATOM 685 C C . HIS A 1 87 ? 6.603 13.403 -16.928 1.00 78.56 87 HIS A C 1
ATOM 687 O O . HIS A 1 87 ? 7.167 12.364 -17.277 1.00 78.56 87 HIS A O 1
ATOM 693 N N . PHE A 1 88 ? 6.348 13.719 -15.654 1.00 78.25 88 PHE A N 1
ATOM 694 C CA . PHE A 1 88 ? 6.612 12.825 -14.529 1.00 78.25 88 PHE A CA 1
ATOM 695 C C . PHE A 1 88 ? 5.768 11.562 -14.651 1.00 78.25 88 PHE A C 1
ATOM 697 O O . PHE A 1 88 ? 4.540 11.637 -14.741 1.00 78.25 88 PHE A O 1
ATOM 704 N N . ARG A 1 89 ? 6.431 10.409 -14.622 1.00 90.06 89 ARG A N 1
ATOM 705 C CA . ARG A 1 89 ? 5.748 9.116 -14.639 1.00 90.06 89 ARG A CA 1
ATOM 706 C C . ARG A 1 89 ? 5.319 8.730 -13.231 1.00 90.06 89 ARG A C 1
ATOM 708 O O . ARG A 1 89 ? 5.926 9.143 -12.244 1.00 90.06 89 ARG A O 1
ATOM 715 N N . TRP A 1 90 ? 4.280 7.909 -13.124 1.00 91.50 90 TRP A N 1
ATOM 716 C CA . TRP A 1 90 ? 3.702 7.528 -11.831 1.00 91.50 90 TRP A CA 1
ATOM 717 C C . TRP A 1 90 ? 4.722 6.836 -10.910 1.00 91.50 90 TRP A C 1
ATOM 719 O O . TRP A 1 90 ? 4.692 7.052 -9.701 1.00 91.50 90 TRP A O 1
ATOM 729 N N . TYR A 1 91 ? 5.671 6.081 -11.464 1.00 91.75 91 TYR A N 1
ATOM 730 C CA . TYR A 1 91 ? 6.738 5.418 -10.707 1.00 91.75 91 TYR A CA 1
ATOM 731 C C . TYR A 1 91 ? 7.938 6.322 -10.369 1.00 91.75 91 TYR A C 1
ATOM 733 O O . TYR A 1 91 ? 8.805 5.920 -9.600 1.00 91.75 91 TYR A O 1
ATOM 741 N N . GLU A 1 92 ? 7.996 7.546 -10.901 1.00 91.94 92 GLU A N 1
ATOM 742 C CA . GLU A 1 92 ? 8.995 8.569 -10.535 1.00 91.94 92 GLU A CA 1
ATOM 743 C C . GLU A 1 92 ? 8.493 9.469 -9.392 1.00 91.94 92 GLU A C 1
ATOM 745 O O . GLU A 1 92 ? 9.104 10.481 -9.038 1.00 91.94 92 GLU A O 1
ATOM 750 N N . SER A 1 93 ? 7.341 9.118 -8.825 1.00 92.88 93 SER A N 1
ATOM 751 C CA . SER A 1 93 ? 6.670 9.886 -7.790 1.00 92.88 93 SER A CA 1
ATOM 752 C C . SER A 1 93 ? 7.465 9.886 -6.489 1.00 92.88 93 SER A C 1
ATOM 754 O O . SER A 1 93 ? 7.889 8.845 -5.984 1.00 92.88 93 SER A O 1
ATOM 756 N N . LYS A 1 94 ? 7.637 11.082 -5.921 1.00 92.75 94 LYS A N 1
ATOM 757 C CA . LYS A 1 94 ? 8.388 11.293 -4.679 1.00 92.75 94 LYS A CA 1
ATOM 758 C C . LYS A 1 94 ? 7.739 10.555 -3.499 1.00 92.75 94 LYS A C 1
ATOM 760 O O . LYS A 1 94 ? 6.522 10.345 -3.513 1.00 92.75 94 LYS A O 1
ATOM 765 N N . PRO A 1 95 ? 8.511 10.232 -2.448 1.00 95.06 95 PRO A N 1
ATOM 766 C CA . PRO A 1 95 ? 7.951 9.729 -1.199 1.00 95.06 95 PRO A CA 1
ATOM 767 C C . PRO A 1 95 ? 6.784 10.591 -0.696 1.00 95.06 95 PRO A C 1
ATOM 769 O O . PRO A 1 95 ? 6.816 11.815 -0.826 1.00 95.06 95 PRO A O 1
ATOM 772 N N . GLU A 1 96 ? 5.756 9.946 -0.140 1.00 95.00 96 GLU A N 1
ATOM 773 C CA . GLU A 1 96 ? 4.552 10.568 0.443 1.00 95.00 96 GLU A CA 1
ATOM 774 C C . GLU A 1 96 ? 3.639 11.316 -0.550 1.00 95.00 96 GLU A C 1
ATOM 776 O O . GLU A 1 96 ? 2.616 11.879 -0.157 1.00 95.00 96 GLU A O 1
ATOM 781 N N . SER A 1 97 ? 3.944 11.290 -1.851 1.00 95.06 97 SER A N 1
ATOM 782 C CA . SER A 1 97 ? 3.046 11.826 -2.879 1.00 95.06 97 SER A CA 1
ATOM 783 C C . SER A 1 97 ? 1.836 10.912 -3.113 1.00 95.06 97 SER A C 1
ATOM 785 O O . SER A 1 97 ? 1.891 9.705 -2.881 1.00 95.06 97 SER A O 1
ATOM 787 N N . THR A 1 98 ? 0.715 11.492 -3.549 1.00 94.75 98 THR A N 1
ATOM 788 C CA . THR A 1 98 ? -0.513 10.747 -3.875 1.00 94.75 98 THR A CA 1
ATOM 789 C C . THR A 1 98 ? -0.563 10.459 -5.371 1.00 94.75 98 THR A C 1
ATOM 791 O O . THR A 1 98 ? -0.454 11.388 -6.168 1.00 94.75 98 THR A O 1
ATOM 794 N N . LEU A 1 99 ? -0.756 9.193 -5.745 1.00 92.69 99 LEU A N 1
ATOM 795 C CA . LEU A 1 99 ? -0.855 8.768 -7.144 1.00 92.69 99 LEU A CA 1
ATOM 796 C C . LEU A 1 99 ? -2.286 8.890 -7.673 1.00 92.69 99 LEU A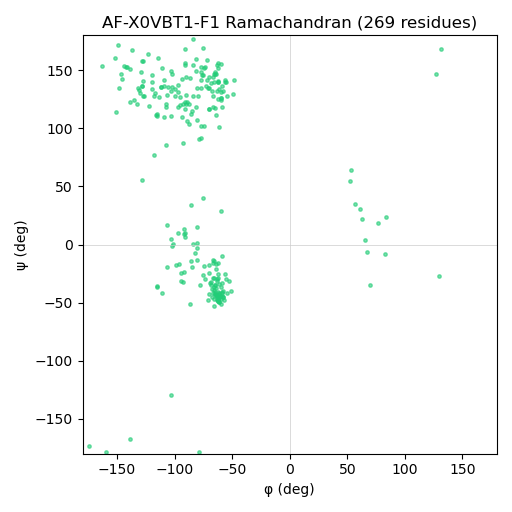 C 1
ATOM 798 O O . LEU A 1 99 ? -2.529 9.459 -8.733 1.00 92.69 99 LEU A O 1
ATOM 802 N N . PHE A 1 100 ? -3.238 8.326 -6.934 1.00 92.25 100 PHE A N 1
ATOM 803 C CA . PHE A 1 100 ? -4.655 8.307 -7.282 1.00 92.25 100 PHE A CA 1
ATOM 804 C C . PHE A 1 100 ? -5.503 8.041 -6.039 1.00 92.25 100 PHE A C 1
ATOM 806 O O . PHE A 1 100 ? -4.987 7.909 -4.930 1.00 92.25 100 PHE A O 1
ATOM 813 N N . PHE A 1 101 ? -6.815 7.967 -6.229 1.00 91.12 101 PHE A N 1
ATOM 814 C CA . PHE A 1 101 ? -7.792 7.793 -5.167 1.00 91.12 101 PHE A CA 1
ATOM 815 C C . PHE A 1 101 ? -8.600 6.510 -5.374 1.00 91.12 101 PHE A C 1
ATOM 817 O O . PHE A 1 101 ? -8.984 6.191 -6.498 1.00 91.12 101 PHE A O 1
ATOM 824 N N . ILE A 1 102 ? -8.872 5.790 -4.285 1.00 89.12 102 ILE A N 1
ATOM 825 C CA . ILE A 1 102 ? -9.726 4.596 -4.258 1.00 89.12 102 ILE A CA 1
ATOM 826 C C . ILE A 1 102 ? -10.900 4.853 -3.320 1.00 89.12 102 ILE A C 1
ATOM 828 O O . ILE A 1 102 ? -10.787 5.546 -2.309 1.00 89.12 102 ILE A O 1
ATOM 832 N N . THR A 1 103 ? -12.059 4.302 -3.646 1.00 88.38 103 THR A N 1
ATOM 833 C CA . THR A 1 103 ? -13.255 4.456 -2.824 1.00 88.38 103 THR A CA 1
ATOM 834 C C . THR A 1 103 ? -13.129 3.619 -1.550 1.00 88.38 103 THR A C 1
ATOM 836 O O . THR A 1 103 ? -12.700 2.467 -1.612 1.00 88.38 103 THR A O 1
ATOM 839 N N . PRO A 1 104 ? -13.505 4.157 -0.376 1.00 88.94 104 PRO A N 1
ATOM 840 C CA . PRO A 1 104 ? -13.380 3.422 0.880 1.00 88.94 104 PRO A CA 1
ATOM 841 C C . PRO A 1 104 ? -14.317 2.211 0.943 1.00 88.94 104 PRO A C 1
ATOM 843 O O . PRO A 1 104 ? -14.017 1.234 1.618 1.00 88.94 104 PRO A O 1
ATOM 846 N N . ASN A 1 105 ? -15.454 2.270 0.252 1.00 88.50 105 ASN A N 1
ATOM 847 C CA . ASN A 1 105 ? -16.448 1.205 0.221 1.00 88.50 105 ASN A CA 1
ATOM 848 C C . ASN A 1 105 ? -16.488 0.567 -1.171 1.00 88.50 105 ASN A C 1
ATOM 850 O O . ASN A 1 105 ? -16.203 1.231 -2.174 1.00 88.50 105 ASN A O 1
ATOM 854 N N . ALA A 1 106 ? -16.873 -0.709 -1.219 1.00 84.75 106 ALA A N 1
ATOM 855 C CA . ALA A 1 106 ? -17.144 -1.399 -2.472 1.00 84.75 106 ALA A CA 1
ATOM 856 C C . ALA A 1 106 ? -18.316 -0.731 -3.206 1.00 84.75 106 ALA A C 1
ATOM 858 O O . ALA A 1 106 ? -19.305 -0.333 -2.588 1.00 84.75 106 ALA A O 1
ATOM 859 N N . ILE A 1 107 ? -18.190 -0.615 -4.527 1.00 80.38 107 ILE A N 1
ATOM 860 C CA . ILE A 1 107 ? -19.195 -0.011 -5.401 1.00 80.38 107 ILE A CA 1
ATOM 861 C C . ILE A 1 107 ? -19.752 -1.115 -6.302 1.00 80.38 107 ILE A C 1
ATOM 863 O O . ILE A 1 107 ? -18.961 -1.808 -6.946 1.00 80.38 107 ILE A O 1
ATOM 867 N N . PRO A 1 108 ? -21.081 -1.310 -6.362 1.00 78.88 108 PRO A N 1
ATOM 868 C CA . PRO A 1 108 ? -21.670 -2.276 -7.277 1.00 78.88 108 PRO A CA 1
ATOM 869 C C . PRO A 1 108 ? -21.458 -1.837 -8.731 1.00 78.88 108 PRO A C 1
ATOM 871 O O . PRO A 1 108 ? -21.536 -0.645 -9.040 1.00 78.88 108 PRO A O 1
ATOM 874 N N . ASN A 1 109 ? -21.232 -2.804 -9.625 1.00 73.25 109 ASN A N 1
ATOM 875 C CA . ASN A 1 109 ? -20.886 -2.559 -11.032 1.00 73.25 109 ASN A CA 1
ATOM 876 C C . ASN A 1 109 ? -21.853 -1.591 -11.736 1.00 73.25 109 ASN A C 1
ATOM 878 O O . ASN A 1 109 ? -21.408 -0.698 -12.453 1.00 73.25 109 ASN A O 1
ATOM 882 N N . ASP A 1 110 ? -23.155 -1.703 -11.464 1.00 72.31 110 ASP A N 1
ATOM 883 C CA . ASP A 1 110 ? -24.207 -0.894 -12.101 1.00 72.31 110 ASP A CA 1
ATOM 884 C C . ASP A 1 110 ? -24.149 0.600 -11.732 1.00 72.31 110 ASP A C 1
ATOM 886 O O . ASP A 1 110 ? -24.748 1.438 -12.403 1.00 72.31 110 ASP A O 1
ATOM 890 N N . SER A 1 111 ? -23.419 0.945 -10.668 1.00 66.94 111 SER A N 1
ATOM 891 C CA . SER A 1 111 ? -23.250 2.316 -10.172 1.00 66.94 111 SER A CA 1
ATOM 892 C C . SER A 1 111 ? -21.893 2.934 -10.522 1.00 66.94 111 SER A C 1
ATOM 894 O O . SER A 1 111 ? -21.612 4.066 -10.136 1.00 66.94 111 SER A O 1
ATOM 896 N N . PHE A 1 112 ? -21.056 2.230 -11.296 1.00 62.69 112 PHE A N 1
ATOM 897 C CA . PHE A 1 112 ? -19.749 2.709 -11.761 1.00 62.69 112 PHE A CA 1
ATOM 898 C C . PHE A 1 112 ? -19.868 3.742 -12.905 1.00 62.69 112 PHE A C 1
ATOM 900 O O . PHE A 1 112 ? -19.113 3.737 -13.874 1.00 62.69 112 PHE A O 1
ATOM 907 N N . THR A 1 113 ? -20.837 4.653 -12.841 1.00 57.09 113 THR A N 1
ATOM 908 C CA . THR A 1 113 ? -20.838 5.854 -13.684 1.00 57.09 113 THR A CA 1
ATOM 909 C C . THR A 1 113 ? -19.882 6.866 -13.057 1.00 57.09 113 THR A C 1
ATOM 911 O O . THR A 1 113 ? -19.996 7.139 -11.868 1.00 57.09 113 THR A O 1
ATOM 914 N N . MET A 1 114 ? -18.930 7.394 -13.837 1.00 50.19 114 MET A N 1
ATOM 915 C CA . MET A 1 114 ? -17.728 8.167 -13.442 1.00 50.19 114 MET A CA 1
ATOM 916 C C . MET A 1 114 ? -17.946 9.496 -12.668 1.00 50.19 114 MET A C 1
ATOM 918 O O . MET A 1 114 ? -17.126 10.409 -12.755 1.00 50.19 114 MET A O 1
ATOM 922 N N . GLN A 1 115 ? -19.022 9.650 -11.901 1.00 54.59 115 GLN A N 1
ATOM 923 C CA . GLN A 1 115 ? -19.279 10.824 -11.074 1.00 54.59 115 GLN A CA 1
ATOM 924 C C . GLN A 1 115 ? -18.737 10.612 -9.656 1.00 54.59 115 GLN A C 1
ATOM 926 O O . GLN A 1 115 ? -19.449 10.194 -8.745 1.00 54.59 115 GLN A O 1
ATOM 931 N N . TYR A 1 116 ? -17.457 10.948 -9.467 1.00 54.09 116 TYR A N 1
ATOM 932 C CA . TYR A 1 116 ? -16.824 11.012 -8.143 1.00 54.09 116 TYR A CA 1
ATOM 933 C C . TYR A 1 116 ? -17.613 11.891 -7.155 1.00 54.09 116 TYR A C 1
ATOM 935 O O . TYR A 1 116 ? -17.663 11.573 -5.970 1.00 54.09 116 TYR A O 1
ATOM 943 N N . ASP A 1 117 ? -18.294 12.932 -7.650 1.00 54.81 117 ASP A N 1
ATOM 944 C CA . ASP A 1 117 ? -19.097 13.869 -6.849 1.00 54.81 117 ASP A CA 1
ATOM 945 C C . ASP A 1 117 ? -20.305 13.229 -6.145 1.00 54.81 117 ASP A C 1
ATOM 947 O O . ASP A 1 117 ? -20.864 13.824 -5.225 1.00 54.81 117 ASP A O 1
ATOM 951 N N . GLN A 1 118 ? -20.723 12.026 -6.555 1.00 54.22 118 GLN A N 1
ATOM 952 C CA . GLN A 1 118 ? -21.845 11.306 -5.939 1.00 54.22 118 GLN A CA 1
ATOM 953 C C . GLN A 1 118 ? -21.405 10.184 -4.992 1.00 54.22 118 GLN A C 1
ATOM 955 O O . GLN A 1 118 ? -22.247 9.523 -4.379 1.00 54.22 118 GLN A O 1
ATOM 960 N N . ILE A 1 119 ? -20.097 9.958 -4.843 1.00 58.28 119 ILE A N 1
ATOM 961 C CA . ILE A 1 119 ? -19.589 8.911 -3.964 1.00 58.28 119 ILE A CA 1
ATOM 962 C C . ILE A 1 119 ? -19.605 9.431 -2.526 1.00 58.28 119 ILE A C 1
ATOM 964 O O . ILE A 1 119 ? -18.797 10.267 -2.126 1.00 58.28 119 ILE A O 1
ATOM 968 N N . ASN A 1 120 ? -20.543 8.922 -1.728 1.00 55.59 120 ASN A N 1
ATOM 969 C CA . ASN A 1 120 ? -20.595 9.206 -0.299 1.00 55.59 120 ASN A CA 1
ATOM 970 C C . ASN A 1 120 ? -19.344 8.654 0.404 1.00 55.59 120 ASN A C 1
ATOM 972 O O . ASN A 1 120 ? -19.178 7.442 0.555 1.00 55.59 120 ASN A O 1
ATOM 976 N N . GLY A 1 121 ? -18.497 9.560 0.889 1.00 64.12 121 GLY A N 1
ATOM 977 C CA . GLY A 1 121 ? -17.307 9.249 1.677 1.00 64.12 121 GLY A CA 1
ATOM 978 C C . GLY A 1 121 ? -16.052 9.893 1.099 1.00 64.12 121 GLY A C 1
ATOM 979 O O . GLY A 1 121 ? -15.913 10.044 -0.109 1.00 64.12 121 GLY A O 1
ATOM 980 N N . GLN A 1 122 ? -15.122 10.279 1.972 1.00 79.88 122 GLN A N 1
ATOM 981 C CA . GLN A 1 122 ? -13.828 10.782 1.520 1.00 79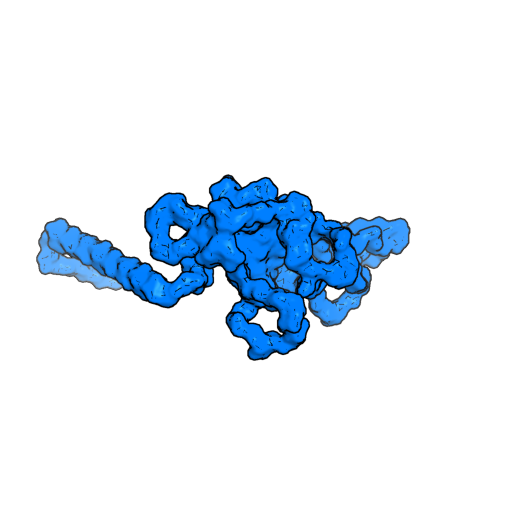.88 122 GLN A CA 1
ATOM 982 C C . GLN A 1 122 ? -13.047 9.642 0.849 1.00 79.88 122 GLN A C 1
ATOM 984 O O . GLN A 1 122 ? -12.919 8.572 1.454 1.00 79.88 122 GLN A O 1
ATOM 989 N N . PRO A 1 123 ? -12.550 9.836 -0.384 1.00 88.12 123 PRO A N 1
ATOM 990 C CA . PRO A 1 123 ? -11.762 8.821 -1.058 1.00 88.12 123 PRO A CA 1
ATOM 991 C C . PRO A 1 123 ? -10.437 8.582 -0.327 1.00 88.12 123 PRO A C 1
ATOM 993 O O . PRO A 1 123 ? -9.845 9.501 0.240 1.00 88.12 123 PRO A O 1
ATOM 996 N N . VAL A 1 124 ? -9.962 7.341 -0.365 1.00 92.38 124 VAL A N 1
ATOM 997 C CA . VAL A 1 124 ? -8.684 6.932 0.218 1.00 92.38 124 VAL A CA 1
ATOM 998 C C . VAL A 1 124 ? -7.570 7.284 -0.771 1.00 92.38 124 VAL A C 1
ATOM 1000 O O . VAL A 1 124 ? -7.582 6.766 -1.892 1.00 92.38 124 VAL A O 1
ATOM 1003 N N . PRO A 1 125 ? -6.615 8.158 -0.405 1.00 94.75 125 PRO A N 1
ATOM 1004 C CA . PRO A 1 125 ? -5.466 8.432 -1.252 1.00 94.75 125 PRO A CA 1
ATOM 1005 C C . PRO A 1 125 ? -4.542 7.215 -1.281 1.00 94.75 125 PRO A C 1
ATOM 1007 O O . PRO A 1 125 ? -4.229 6.633 -0.242 1.00 94.75 125 PRO A O 1
ATOM 1010 N N . VAL A 1 126 ? -4.082 6.860 -2.475 1.00 95.88 126 VAL A N 1
ATOM 1011 C CA . VAL A 1 126 ? -3.011 5.887 -2.674 1.00 95.88 126 VAL A CA 1
ATOM 1012 C C . VAL A 1 126 ? -1.696 6.644 -2.657 1.00 95.88 126 VAL A C 1
ATOM 1014 O O . VAL A 1 126 ? -1.390 7.385 -3.597 1.00 95.88 126 VAL A O 1
ATOM 1017 N N . THR A 1 127 ? -0.942 6.498 -1.573 1.00 96.69 127 THR A N 1
ATOM 1018 C CA . THR A 1 127 ? 0.291 7.258 -1.357 1.00 96.69 127 THR A CA 1
ATOM 1019 C C . THR A 1 127 ? 1.531 6.420 -1.615 1.00 96.69 127 THR A C 1
ATOM 1021 O O . THR A 1 127 ? 1.549 5.207 -1.414 1.00 96.69 127 THR A O 1
ATOM 1024 N N . VAL A 1 128 ? 2.597 7.071 -2.063 1.00 96.94 128 VAL A N 1
ATOM 1025 C CA . VAL A 1 128 ? 3.911 6.445 -2.190 1.00 96.94 128 VAL A CA 1
ATOM 1026 C C . VAL A 1 128 ? 4.553 6.349 -0.811 1.00 96.94 128 VAL A C 1
ATOM 1028 O O . VAL A 1 128 ? 4.557 7.310 -0.040 1.00 96.94 128 VAL A O 1
ATOM 1031 N N . SER A 1 129 ? 5.120 5.189 -0.501 1.00 96.12 129 SER A N 1
ATOM 1032 C CA . SER A 1 129 ? 5.802 4.936 0.761 1.00 96.12 129 SER A CA 1
ATOM 1033 C C . SER A 1 129 ? 6.924 5.942 1.020 1.00 96.12 129 SER A C 1
ATOM 1035 O O . SER A 1 129 ? 7.686 6.306 0.124 1.00 96.12 129 SER A O 1
ATOM 1037 N N . LYS A 1 130 ? 7.072 6.344 2.285 1.00 94.62 130 LYS A N 1
ATOM 1038 C CA . LYS A 1 130 ? 8.126 7.265 2.726 1.00 94.62 130 LYS A CA 1
ATOM 1039 C C . LYS A 1 130 ? 9.539 6.737 2.447 1.00 94.62 130 LYS A C 1
ATOM 1041 O O . LYS A 1 130 ? 10.434 7.513 2.131 1.00 94.62 130 LYS A O 1
ATOM 1046 N N . ASN A 1 131 ? 9.729 5.425 2.579 1.00 92.94 131 ASN A N 1
ATOM 1047 C CA . ASN A 1 131 ? 11.046 4.788 2.476 1.00 92.94 131 ASN A CA 1
ATOM 1048 C C . ASN A 1 131 ? 11.302 4.160 1.098 1.00 92.94 131 ASN A C 1
ATOM 1050 O O . ASN A 1 131 ? 12.444 3.874 0.768 1.00 92.94 131 ASN A O 1
ATOM 1054 N N . PHE A 1 132 ? 10.247 3.935 0.312 1.00 92.94 132 PHE A N 1
ATOM 1055 C CA . PHE A 1 132 ? 10.284 3.189 -0.950 1.00 92.94 132 PHE A CA 1
ATOM 1056 C C . PHE A 1 132 ? 9.639 4.016 -2.067 1.00 92.94 132 PHE A C 1
ATOM 1058 O O . PHE A 1 132 ? 8.648 3.602 -2.672 1.00 92.94 132 PHE A O 1
ATOM 1065 N N . GLY A 1 133 ? 10.157 5.234 -2.254 1.00 93.19 133 GLY A N 1
ATOM 1066 C CA . GLY A 1 133 ? 9.680 6.189 -3.253 1.00 93.19 133 GLY A CA 1
ATOM 1067 C C . GLY A 1 133 ? 10.392 6.083 -4.598 1.00 93.19 133 GLY A C 1
ATOM 1068 O O . GLY A 1 133 ? 11.407 5.407 -4.724 1.00 93.19 133 GLY A O 1
ATOM 1069 N N . GLY A 1 134 ? 9.836 6.755 -5.603 1.00 91.12 134 GLY A N 1
ATOM 1070 C CA . GLY A 1 134 ? 10.377 6.795 -6.954 1.00 91.12 134 GLY A CA 1
ATOM 1071 C C . GLY A 1 134 ? 11.511 7.802 -7.120 1.00 91.12 134 GLY A C 1
ATOM 1072 O O . GLY A 1 134 ? 11.646 8.761 -6.353 1.00 91.12 134 GLY A O 1
ATOM 1073 N N . LEU A 1 135 ? 12.303 7.599 -8.170 1.00 88.56 135 LEU A N 1
ATOM 1074 C CA . LEU A 1 135 ? 13.376 8.492 -8.601 1.00 88.56 135 LEU A CA 1
ATOM 1075 C C . LEU A 1 135 ? 13.222 8.785 -10.095 1.00 88.56 135 LEU A C 1
ATOM 1077 O O . LEU A 1 135 ? 12.733 7.954 -10.856 1.00 88.56 135 LEU A O 1
ATOM 1081 N N . LYS A 1 136 ? 13.636 9.978 -10.524 1.00 84.88 136 LYS A N 1
ATOM 1082 C CA . LYS A 1 136 ? 13.550 10.387 -11.931 1.00 84.88 136 LYS A CA 1
ATOM 1083 C C . LYS A 1 136 ? 14.516 9.565 -12.792 1.00 84.88 136 LYS A C 1
ATOM 1085 O O . LYS A 1 136 ? 15.660 9.384 -12.388 1.00 84.88 136 LYS A O 1
ATOM 1090 N N . ASN A 1 137 ? 14.094 9.145 -13.991 1.00 81.44 137 ASN A N 1
ATOM 1091 C CA . ASN A 1 137 ? 14.878 8.313 -14.926 1.00 81.44 137 ASN A CA 1
ATOM 1092 C C . ASN A 1 137 ? 15.237 6.915 -14.387 1.00 81.44 137 ASN A C 1
ATOM 1094 O O . ASN A 1 137 ? 16.186 6.270 -14.850 1.00 81.44 137 ASN A O 1
ATOM 1098 N N . VAL A 1 138 ? 14.477 6.444 -13.404 1.00 89.06 138 VAL A N 1
ATOM 1099 C CA . VAL A 1 138 ? 14.663 5.149 -12.764 1.00 89.06 138 VAL A CA 1
ATOM 1100 C C . VAL A 1 138 ? 13.330 4.419 -12.788 1.00 89.06 138 VAL A C 1
ATOM 1102 O O . VAL A 1 138 ? 12.285 5.008 -12.518 1.00 89.06 138 VAL A O 1
ATOM 1105 N N . ILE A 1 139 ? 13.364 3.133 -13.128 1.00 93.00 139 ILE A N 1
ATOM 1106 C CA . ILE A 1 139 ? 12.176 2.282 -13.158 1.00 93.00 139 ILE A CA 1
ATOM 1107 C C . ILE A 1 139 ? 12.259 1.228 -12.049 1.00 93.00 139 ILE A C 1
ATOM 1109 O O . ILE A 1 139 ? 13.320 0.620 -11.867 1.00 93.00 139 ILE A O 1
ATOM 1113 N N . PRO A 1 140 ? 11.173 0.987 -11.296 1.00 95.31 140 PRO A N 1
ATOM 1114 C CA . PRO A 1 140 ? 11.112 -0.121 -10.355 1.00 95.31 140 PRO A CA 1
ATOM 1115 C C . PRO A 1 140 ? 10.871 -1.439 -11.094 1.00 95.31 140 PRO A C 1
ATOM 1117 O O . PRO A 1 140 ? 10.090 -1.502 -12.046 1.00 95.31 140 PRO A O 1
ATOM 1120 N N . ARG A 1 141 ? 11.516 -2.515 -10.639 1.00 95.00 141 ARG A N 1
ATOM 1121 C CA . ARG A 1 141 ? 11.218 -3.886 -11.089 1.00 95.00 141 ARG A CA 1
ATOM 1122 C C . ARG A 1 141 ? 10.272 -4.616 -10.159 1.00 95.00 141 ARG A C 1
ATOM 1124 O O . ARG A 1 141 ? 9.670 -5.599 -10.577 1.00 95.00 141 ARG A O 1
ATOM 1131 N N . GLU A 1 142 ? 10.105 -4.111 -8.946 1.00 96.25 142 GLU A N 1
ATOM 1132 C CA . GLU A 1 142 ? 9.133 -4.613 -7.994 1.00 96.25 142 GLU A CA 1
ATOM 1133 C C . GLU A 1 142 ? 8.259 -3.473 -7.487 1.00 96.25 142 GLU A C 1
ATOM 1135 O O . GLU A 1 142 ? 8.746 -2.448 -7.003 1.00 96.25 142 GLU A O 1
ATOM 1140 N N . VAL A 1 143 ? 6.949 -3.672 -7.581 1.00 96.88 143 VAL A N 1
ATOM 1141 C CA . VAL A 1 143 ? 5.943 -2.738 -7.093 1.00 96.88 143 VAL A CA 1
ATOM 1142 C C . VAL A 1 143 ? 4.999 -3.494 -6.177 1.00 96.88 143 VAL A C 1
ATOM 1144 O O . VAL A 1 143 ? 4.475 -4.535 -6.555 1.00 96.88 143 VAL A O 1
ATOM 1147 N N . THR A 1 144 ? 4.777 -2.994 -4.964 1.00 96.88 144 THR A N 1
ATOM 1148 C CA . THR A 1 144 ? 3.787 -3.568 -4.041 1.00 96.88 144 THR A CA 1
ATOM 1149 C C . THR A 1 144 ? 2.714 -2.536 -3.734 1.00 96.88 144 THR A C 1
ATOM 1151 O O . THR A 1 144 ? 3.044 -1.425 -3.329 1.00 96.88 144 THR A O 1
ATOM 1154 N N . LEU A 1 145 ? 1.445 -2.894 -3.905 1.00 96.25 145 LEU A N 1
ATOM 1155 C CA . LEU A 1 145 ? 0.290 -2.125 -3.456 1.00 96.25 145 LEU A CA 1
ATOM 1156 C C . LEU A 1 145 ? -0.275 -2.788 -2.195 1.00 96.25 145 LEU A C 1
ATOM 1158 O O . LEU A 1 145 ? -0.823 -3.885 -2.252 1.00 96.25 145 LEU A O 1
ATOM 1162 N N . ASP A 1 146 ? -0.127 -2.110 -1.066 1.00 96.06 146 ASP A N 1
ATOM 1163 C CA . ASP A 1 146 ? -0.657 -2.504 0.238 1.00 96.06 146 ASP A CA 1
ATOM 1164 C C . ASP A 1 146 ? -2.033 -1.874 0.458 1.00 96.06 146 ASP A C 1
ATOM 1166 O O . ASP A 1 146 ? -2.160 -0.647 0.450 1.00 96.06 146 ASP A O 1
ATOM 1170 N N . LEU A 1 147 ? -3.050 -2.708 0.658 1.00 95.88 147 LEU A N 1
ATOM 1171 C CA . LEU A 1 147 ? -4.431 -2.331 0.921 1.00 95.88 147 LEU A CA 1
ATOM 1172 C C . LEU A 1 147 ? -4.831 -2.789 2.327 1.00 95.88 147 LEU A C 1
ATOM 1174 O O . LEU A 1 147 ? -5.044 -3.969 2.600 1.00 95.88 147 LEU A O 1
ATOM 1178 N N . GLN A 1 148 ? -5.016 -1.823 3.218 1.00 95.44 148 GLN A N 1
ATOM 1179 C CA . GLN A 1 148 ? -5.377 -2.072 4.608 1.00 95.44 148 GLN A CA 1
ATOM 1180 C C . GLN A 1 148 ? -6.833 -1.692 4.832 1.00 95.44 148 GLN A C 1
ATOM 1182 O O . GLN A 1 148 ? -7.237 -0.565 4.518 1.00 95.44 148 GLN A O 1
ATOM 1187 N N . TYR A 1 149 ? -7.622 -2.593 5.411 1.00 95.38 149 TYR A N 1
ATOM 1188 C CA . TYR A 1 149 ? -9.055 -2.364 5.580 1.00 95.38 149 TYR A CA 1
ATOM 1189 C C . TYR A 1 149 ? -9.540 -2.575 7.021 1.00 95.38 149 TYR A C 1
ATOM 1191 O O . TYR A 1 149 ? -8.921 -3.249 7.838 1.00 95.38 149 TYR A O 1
ATOM 1199 N N . TYR A 1 150 ? -10.679 -1.971 7.339 1.00 94.38 150 TYR A N 1
ATOM 1200 C CA . TYR A 1 150 ? -11.433 -2.166 8.566 1.00 94.38 150 TYR A CA 1
ATOM 1201 C C . TYR A 1 150 ? -12.562 -3.173 8.310 1.00 94.38 150 TYR A C 1
ATOM 1203 O O . TYR A 1 150 ? -13.457 -2.915 7.501 1.00 94.38 150 TYR A O 1
ATOM 1211 N N . GLN A 1 151 ? -12.532 -4.309 9.011 1.00 93.94 151 GLN A N 1
ATOM 1212 C CA . GLN A 1 151 ? -13.657 -5.241 9.098 1.00 93.94 151 GLN A CA 1
ATOM 1213 C C . GLN A 1 151 ? -14.716 -4.685 10.069 1.00 93.94 151 GLN A C 1
ATOM 1215 O O . GLN A 1 151 ? -14.627 -4.894 11.284 1.00 93.94 151 GLN A O 1
ATOM 1220 N N . VAL A 1 152 ? -15.683 -3.931 9.533 1.00 91.00 152 VAL A N 1
ATOM 1221 C CA . VAL A 1 152 ? -16.699 -3.202 10.319 1.00 91.00 152 VAL A CA 1
ATOM 1222 C C . VAL A 1 152 ? -17.693 -4.165 10.959 1.00 91.00 152 VAL A C 1
ATOM 1224 O O . VAL A 1 152 ? -17.978 -4.069 12.150 1.00 91.00 152 VAL A O 1
ATOM 1227 N N . ASP A 1 153 ? -18.199 -5.097 10.158 1.00 89.81 153 ASP A N 1
ATOM 1228 C CA . ASP A 1 153 ? -19.083 -6.185 10.566 1.00 89.81 153 ASP A CA 1
ATOM 1229 C C . ASP A 1 153 ? -18.658 -7.476 9.843 1.00 89.81 153 ASP A C 1
ATOM 1231 O O . ASP A 1 153 ? -17.562 -7.531 9.296 1.00 89.81 153 ASP A O 1
ATOM 1235 N N . ARG A 1 154 ? -19.464 -8.542 9.847 1.00 89.62 154 ARG A N 1
ATOM 1236 C CA . ARG A 1 154 ? -19.097 -9.819 9.196 1.00 89.62 154 ARG A CA 1
ATOM 1237 C C . ARG A 1 154 ? -19.068 -9.762 7.666 1.00 89.62 154 ARG A C 1
ATOM 1239 O O . ARG A 1 154 ? -18.476 -10.636 7.049 1.00 89.62 154 ARG A O 1
ATOM 1246 N N . TYR A 1 155 ? -19.695 -8.760 7.069 1.00 90.06 155 TYR A N 1
ATOM 1247 C CA . TYR A 1 155 ? -19.924 -8.628 5.632 1.00 90.06 155 TYR A CA 1
ATOM 1248 C C . TYR A 1 155 ? -19.190 -7.415 5.055 1.00 90.06 155 TYR A C 1
ATOM 1250 O O . TYR A 1 155 ? -18.675 -7.459 3.940 1.00 90.06 155 TYR A O 1
ATOM 1258 N N . THR A 1 156 ? -19.119 -6.331 5.824 1.00 90.94 156 THR A N 1
ATOM 1259 C CA . THR A 1 156 ? -18.682 -5.024 5.347 1.00 90.94 156 THR A CA 1
ATOM 1260 C C . THR A 1 156 ? -17.203 -4.794 5.624 1.00 90.94 156 THR A C 1
ATOM 1262 O O . THR A 1 156 ? -16.760 -4.733 6.776 1.00 90.94 156 THR A O 1
ATOM 1265 N N . LYS A 1 157 ? -16.452 -4.579 4.541 1.00 93.12 157 LYS A N 1
ATOM 1266 C CA . LYS A 1 157 ? -15.064 -4.117 4.564 1.00 93.12 157 LYS A CA 1
ATOM 1267 C C . LYS A 1 157 ? -15.011 -2.661 4.136 1.00 93.12 157 LYS A C 1
ATOM 1269 O O . LYS A 1 157 ? -15.633 -2.281 3.145 1.00 93.12 157 LYS A O 1
ATOM 1274 N N . ARG A 1 158 ? -14.236 -1.863 4.860 1.00 93.31 158 ARG A N 1
ATOM 1275 C CA . ARG A 1 158 ? -13.974 -0.468 4.514 1.00 93.31 158 ARG A CA 1
ATOM 1276 C C . ARG A 1 158 ? -12.479 -0.253 4.360 1.00 93.31 158 ARG A C 1
ATOM 1278 O O . ARG A 1 158 ? -11.745 -0.443 5.322 1.00 93.31 158 ARG A O 1
ATOM 1285 N N . LEU A 1 159 ? -12.020 0.147 3.182 1.00 94.50 159 LEU A N 1
ATOM 1286 C CA . LEU A 1 159 ? -10.621 0.484 2.944 1.00 94.50 159 LEU A CA 1
ATOM 1287 C C . LEU A 1 159 ? -10.229 1.697 3.800 1.00 94.50 159 LEU A C 1
ATOM 1289 O O . LEU A 1 159 ? -10.946 2.698 3.856 1.00 94.50 159 LEU A O 1
ATOM 1293 N N . VAL A 1 160 ? -9.093 1.580 4.482 1.00 94.81 160 VAL A N 1
ATOM 1294 C CA . VAL A 1 160 ? -8.576 2.576 5.428 1.00 94.81 160 VAL A CA 1
ATOM 1295 C C . VAL A 1 160 ? -7.322 3.245 4.882 1.00 94.81 160 VAL A C 1
ATOM 1297 O O . VAL A 1 160 ? -7.146 4.450 5.039 1.00 94.81 160 VAL A O 1
ATOM 1300 N N . SER A 1 161 ? -6.430 2.463 4.275 1.00 95.25 161 SER A N 1
ATOM 1301 C CA . SER A 1 161 ? -5.128 2.927 3.803 1.00 95.25 161 SER A CA 1
ATOM 1302 C C . SER A 1 161 ? -4.753 2.176 2.537 1.00 95.25 161 SER A C 1
ATOM 1304 O O . SER A 1 161 ? -4.992 0.974 2.447 1.00 95.25 161 SER A O 1
ATOM 1306 N N . ALA A 1 162 ? -4.127 2.877 1.598 1.00 96.12 162 ALA A N 1
ATOM 1307 C CA . ALA A 1 162 ? -3.534 2.278 0.416 1.00 96.12 162 ALA A CA 1
ATOM 1308 C C . ALA A 1 162 ? -2.143 2.879 0.194 1.00 96.12 162 ALA A C 1
ATOM 1310 O O . ALA A 1 162 ? -2.012 4.101 0.115 1.00 96.12 162 ALA A O 1
ATOM 1311 N N . THR A 1 163 ? -1.116 2.037 0.119 1.00 97.00 163 THR A N 1
ATOM 1312 C CA . THR A 1 163 ? 0.276 2.492 -0.006 1.00 97.00 163 THR A CA 1
ATOM 1313 C C . THR A 1 163 ? 0.981 1.738 -1.119 1.00 97.00 163 THR A C 1
ATOM 1315 O O . THR A 1 163 ? 0.886 0.517 -1.195 1.00 97.00 163 THR A O 1
ATOM 1318 N N . VAL A 1 164 ? 1.718 2.451 -1.966 1.00 97.25 164 VAL A N 1
ATOM 1319 C CA . VAL A 1 164 ? 2.564 1.860 -3.004 1.00 97.25 164 VAL A CA 1
ATOM 1320 C C . VAL A 1 164 ? 4.020 1.890 -2.563 1.00 97.25 164 VAL A C 1
ATOM 1322 O O . VAL A 1 164 ? 4.517 2.899 -2.061 1.00 97.25 164 VAL A O 1
ATOM 1325 N N . PHE A 1 165 ? 4.707 0.776 -2.769 1.00 97.25 165 PHE A N 1
ATOM 1326 C CA . PHE A 1 165 ? 6.121 0.598 -2.485 1.00 97.25 165 PHE A CA 1
ATOM 1327 C C . PHE A 1 165 ? 6.854 0.260 -3.778 1.00 97.25 165 PHE A C 1
ATOM 1329 O O . PHE A 1 165 ? 6.415 -0.617 -4.524 1.00 97.25 165 PHE A O 1
ATOM 1336 N N . PHE A 1 166 ? 7.983 0.923 -4.010 1.00 96.56 166 PHE A N 1
ATOM 1337 C CA . PHE A 1 166 ? 8.864 0.687 -5.149 1.00 96.56 166 PHE A CA 1
ATOM 1338 C C . PHE A 1 166 ? 10.194 0.082 -4.698 1.00 96.56 166 PHE A C 1
ATOM 1340 O O . PHE A 1 166 ? 10.778 0.537 -3.715 1.00 96.56 166 PHE A O 1
ATOM 1347 N N . ASN A 1 167 ? 10.674 -0.937 -5.408 1.00 95.19 167 ASN A N 1
ATOM 1348 C CA . ASN A 1 167 ? 11.956 -1.581 -5.126 1.00 95.19 167 ASN A CA 1
ATOM 1349 C C . ASN A 1 167 ? 12.611 -2.139 -6.394 1.00 95.19 167 ASN A C 1
ATOM 1351 O O . ASN A 1 167 ? 12.015 -2.155 -7.478 1.00 95.19 167 ASN A O 1
ATOM 1355 N N . SER A 1 168 ? 13.858 -2.592 -6.234 1.00 94.31 168 SER A N 1
ATOM 1356 C CA . SER A 1 168 ? 14.686 -3.178 -7.287 1.00 94.31 168 SER A CA 1
ATOM 1357 C C . SER A 1 168 ? 14.764 -2.253 -8.493 1.00 94.31 168 SER A C 1
ATOM 1359 O O . SER A 1 168 ? 14.256 -2.540 -9.576 1.00 94.31 168 SER A O 1
ATOM 1361 N N . PHE A 1 169 ? 15.360 -1.093 -8.264 1.00 94.12 169 PHE A N 1
ATOM 1362 C CA . PHE A 1 169 ? 15.480 -0.047 -9.259 1.00 94.12 169 PHE A CA 1
ATOM 1363 C C . PHE A 1 169 ? 16.542 -0.368 -10.308 1.00 94.12 169 PHE A C 1
ATOM 1365 O O . PHE A 1 169 ? 17.586 -0.942 -10.008 1.00 94.12 169 PHE A O 1
ATOM 1372 N N . CYS A 1 170 ? 16.294 0.060 -11.541 1.00 92.62 170 CYS A N 1
ATOM 1373 C CA . CYS A 1 170 ? 17.341 0.188 -12.544 1.00 92.62 170 CYS A CA 1
ATOM 1374 C C . CYS A 1 170 ? 17.105 1.438 -13.391 1.00 92.62 170 CYS A C 1
ATOM 1376 O O . CYS A 1 170 ? 15.971 1.901 -13.541 1.00 92.62 170 CYS A O 1
ATOM 1378 N N . THR A 1 171 ? 18.178 2.007 -13.932 1.00 90.06 171 THR A N 1
ATOM 1379 C CA . THR A 1 171 ? 18.074 3.185 -14.798 1.00 90.06 171 THR A CA 1
ATOM 1380 C C . THR A 1 171 ? 17.911 2.784 -16.263 1.00 90.06 171 THR A C 1
ATOM 1382 O O . THR A 1 171 ? 18.487 1.796 -16.723 1.00 90.06 171 THR A O 1
ATOM 1385 N N . THR A 1 172 ? 17.119 3.559 -17.006 1.00 87.31 172 THR A N 1
ATOM 1386 C CA . THR A 1 172 ? 16.941 3.389 -18.458 1.00 87.31 172 THR A CA 1
ATOM 1387 C C . THR A 1 172 ? 18.085 4.002 -19.266 1.00 87.31 172 THR A C 1
ATOM 1389 O O . THR A 1 172 ? 18.114 3.868 -20.490 1.00 87.31 172 THR A O 1
ATOM 1392 N N . LEU A 1 173 ? 19.051 4.645 -18.598 1.00 87.31 173 LEU A N 1
ATOM 1393 C CA . LEU A 1 173 ? 20.292 5.088 -19.221 1.00 87.31 173 LEU A CA 1
ATOM 1394 C C . LEU A 1 173 ? 21.036 3.890 -19.815 1.00 87.31 173 LEU A C 1
ATOM 1396 O O . LEU A 1 173 ? 21.160 2.833 -19.191 1.00 87.31 173 LEU A O 1
ATOM 1400 N N . LYS A 1 174 ? 21.548 4.065 -21.034 1.00 87.69 174 LYS A N 1
ATOM 1401 C CA . LYS A 1 174 ? 22.342 3.029 -21.694 1.00 87.69 174 LYS A CA 1
ATOM 1402 C C . LYS A 1 174 ? 23.634 2.781 -20.912 1.00 87.69 174 LYS A C 1
ATOM 1404 O O . LYS A 1 174 ? 24.197 3.731 -20.375 1.00 87.69 174 LYS A O 1
ATOM 1409 N N . PRO A 1 175 ? 24.147 1.542 -20.883 1.00 89.25 175 PRO A N 1
ATOM 1410 C CA . PRO A 1 175 ? 25.485 1.279 -20.369 1.00 89.25 175 PRO A CA 1
ATOM 1411 C C . PRO A 1 175 ? 26.568 2.045 -21.144 1.00 89.25 175 PRO A C 1
ATOM 1413 O O . PRO A 1 175 ? 26.408 2.334 -22.331 1.00 89.25 175 PRO A O 1
ATOM 1416 N N . GLU A 1 176 ? 27.710 2.297 -20.502 1.00 90.12 176 GLU A N 1
ATOM 1417 C CA . GLU A 1 176 ? 28.843 3.036 -21.089 1.00 90.12 176 GLU A CA 1
ATOM 1418 C C . GLU A 1 176 ? 29.317 2.432 -22.425 1.00 90.12 176 GLU A C 1
ATOM 1420 O O . GLU A 1 176 ? 29.508 3.144 -23.409 1.00 90.12 176 GLU A O 1
ATOM 1425 N N . HIS A 1 177 ? 29.395 1.100 -22.517 1.00 88.94 177 HIS A N 1
ATOM 1426 C CA . HIS A 1 177 ? 29.802 0.392 -23.739 1.00 88.94 177 HIS A CA 1
ATOM 1427 C C . HIS A 1 177 ? 28.812 0.526 -24.911 1.00 88.94 177 HIS A C 1
ATOM 1429 O O . HIS A 1 177 ? 29.164 0.210 -26.045 1.00 88.94 177 HIS A O 1
ATOM 1435 N N . PHE A 1 178 ? 27.595 1.016 -24.658 1.00 89.31 178 PHE A N 1
ATOM 1436 C CA . PHE A 1 178 ? 26.593 1.362 -25.671 1.00 89.31 178 PHE A CA 1
ATOM 1437 C C . PHE A 1 178 ? 26.420 2.883 -25.840 1.00 89.31 178 PHE A C 1
ATOM 1439 O O . PHE A 1 178 ? 25.426 3.332 -26.416 1.00 89.31 178 PHE A O 1
ATOM 1446 N N . GLY A 1 179 ? 27.382 3.678 -25.359 1.00 85.38 179 GLY A N 1
ATOM 1447 C CA . GLY A 1 179 ? 27.396 5.134 -25.508 1.00 85.38 179 GLY A CA 1
ATOM 1448 C C . GLY A 1 179 ? 26.565 5.888 -24.469 1.00 85.38 179 GLY A C 1
ATOM 1449 O O . GLY A 1 179 ? 26.123 7.001 -24.746 1.00 85.38 179 GLY A O 1
ATOM 1450 N N . GLY A 1 180 ? 26.311 5.288 -23.302 1.00 86.25 180 GLY A N 1
ATOM 1451 C CA . GLY A 1 180 ? 25.760 6.003 -22.150 1.00 86.25 180 GLY A CA 1
ATOM 1452 C C . GLY A 1 180 ? 26.719 7.060 -21.605 1.00 86.25 180 GLY A C 1
ATOM 1453 O O . GLY A 1 180 ? 27.934 6.882 -21.666 1.00 86.25 180 GLY A O 1
ATOM 1454 N N . ASP A 1 181 ? 26.176 8.148 -21.059 1.00 89.62 181 ASP A N 1
ATOM 1455 C CA . ASP A 1 181 ? 26.981 9.206 -20.446 1.00 89.62 181 ASP A CA 1
ATOM 1456 C C . ASP A 1 181 ? 27.619 8.720 -19.126 1.00 89.62 181 ASP A C 1
ATOM 1458 O O . ASP A 1 181 ? 26.887 8.419 -18.175 1.00 89.62 181 ASP A O 1
ATOM 1462 N N . PRO A 1 182 ? 28.960 8.653 -19.026 1.00 90.06 182 PRO A N 1
ATOM 1463 C CA . PRO A 1 182 ? 29.634 8.121 -17.845 1.00 90.06 182 PRO A CA 1
ATOM 1464 C C . PRO A 1 182 ? 29.422 8.988 -16.599 1.00 90.06 182 PRO A C 1
ATOM 1466 O O . PRO A 1 182 ? 29.423 8.456 -15.491 1.00 90.06 182 PRO A O 1
ATOM 1469 N N . ALA A 1 183 ? 29.212 10.303 -16.747 1.00 90.88 183 ALA A N 1
ATOM 1470 C CA . ALA A 1 183 ? 28.975 11.184 -15.605 1.00 90.88 183 ALA A CA 1
ATOM 1471 C C . ALA A 1 183 ? 27.650 10.839 -14.907 1.00 90.88 183 ALA A C 1
ATOM 1473 O O . ALA A 1 183 ? 27.647 10.525 -13.719 1.00 90.88 183 ALA A O 1
ATOM 1474 N N . THR A 1 184 ? 26.551 10.783 -15.665 1.00 87.62 184 THR A N 1
ATOM 1475 C CA . THR A 1 184 ? 25.232 10.425 -15.120 1.00 87.62 184 THR A CA 1
ATOM 1476 C C . THR A 1 184 ? 25.192 8.979 -14.599 1.00 87.62 184 THR A C 1
ATOM 1478 O O . THR A 1 184 ? 24.534 8.688 -13.600 1.00 87.62 184 THR A O 1
ATOM 1481 N N . LEU A 1 185 ? 25.907 8.048 -15.243 1.00 89.69 185 LEU A N 1
ATOM 1482 C CA . LEU A 1 185 ? 26.002 6.661 -14.772 1.00 89.69 185 LEU A CA 1
ATOM 1483 C C . LEU A 1 185 ? 26.730 6.545 -13.429 1.00 89.69 185 LEU A C 1
ATOM 1485 O O . LEU A 1 185 ? 26.303 5.763 -12.581 1.00 89.69 185 LEU A O 1
ATOM 1489 N N . ASN A 1 186 ? 27.788 7.330 -13.217 1.00 91.94 186 ASN A N 1
ATOM 1490 C CA . ASN A 1 186 ? 28.489 7.364 -11.935 1.00 91.94 186 ASN A CA 1
ATOM 1491 C C . ASN A 1 186 ? 27.589 7.912 -10.821 1.00 91.94 186 ASN A C 1
ATOM 1493 O O . ASN A 1 186 ? 27.537 7.308 -9.754 1.00 91.94 186 ASN A O 1
ATOM 1497 N N . GLU A 1 187 ? 26.818 8.972 -11.087 1.00 90.75 187 GLU A N 1
ATOM 1498 C CA . GLU A 1 187 ? 25.832 9.505 -10.131 1.00 90.75 187 GLU A CA 1
ATOM 1499 C C . GLU A 1 187 ? 24.775 8.455 -9.745 1.00 90.75 187 GLU A C 1
ATOM 1501 O O . GLU A 1 187 ? 24.430 8.308 -8.573 1.00 90.75 187 GLU A O 1
ATOM 1506 N N . MET A 1 188 ? 24.275 7.679 -10.713 1.00 89.88 188 MET A N 1
ATOM 1507 C CA . MET A 1 188 ? 23.316 6.598 -10.443 1.00 89.88 188 MET A CA 1
ATOM 1508 C C . MET A 1 188 ? 23.950 5.450 -9.651 1.00 89.88 188 MET A C 1
ATOM 1510 O O . MET A 1 188 ? 23.329 4.906 -8.738 1.00 89.88 188 MET A O 1
ATOM 1514 N N . ASN A 1 189 ? 25.205 5.118 -9.951 1.00 91.75 189 ASN A N 1
ATOM 1515 C CA . ASN A 1 189 ? 25.943 4.073 -9.254 1.00 91.75 189 ASN A CA 1
ATOM 1516 C C . ASN A 1 189 ? 26.263 4.452 -7.795 1.00 91.75 189 ASN A C 1
ATOM 1518 O O . ASN A 1 189 ? 26.253 3.583 -6.929 1.00 91.75 189 ASN A O 1
ATOM 1522 N N . GLU A 1 190 ? 26.474 5.737 -7.488 1.00 92.94 190 GLU A N 1
ATOM 1523 C CA . GLU A 1 190 ? 26.586 6.226 -6.101 1.00 92.94 190 GLU A CA 1
ATOM 1524 C C . GLU A 1 190 ? 25.300 5.998 -5.285 1.00 92.94 190 GLU A C 1
ATOM 1526 O O . GLU A 1 190 ? 25.359 5.864 -4.062 1.00 92.94 190 GLU A O 1
ATOM 1531 N N . MET A 1 191 ? 24.146 5.900 -5.955 1.00 89.25 191 MET A N 1
ATOM 1532 C CA . MET A 1 191 ? 22.853 5.546 -5.358 1.00 89.25 191 MET A CA 1
ATOM 1533 C C . MET A 1 191 ? 22.551 4.036 -5.401 1.00 89.25 191 MET A C 1
ATOM 1535 O O . MET A 1 191 ? 21.427 3.647 -5.090 1.00 89.25 191 MET A O 1
ATOM 1539 N N . ASP A 1 192 ? 23.524 3.195 -5.777 1.00 92.25 192 ASP A N 1
ATOM 1540 C CA . ASP A 1 192 ? 23.371 1.741 -5.974 1.00 92.25 192 ASP A CA 1
ATOM 1541 C C . ASP A 1 192 ? 22.342 1.375 -7.068 1.00 92.25 192 ASP A C 1
ATOM 1543 O O . ASP A 1 192 ? 21.668 0.345 -7.020 1.00 92.25 192 ASP A O 1
ATOM 1547 N N . ILE A 1 193 ? 22.196 2.240 -8.080 1.00 92.44 193 ILE A N 1
ATOM 1548 C CA . ILE A 1 193 ? 21.277 2.044 -9.207 1.00 92.44 193 ILE A CA 1
ATOM 1549 C C . ILE A 1 193 ? 22.081 1.751 -10.468 1.00 92.44 193 ILE A C 1
ATOM 1551 O O . ILE A 1 193 ? 22.721 2.624 -11.054 1.00 92.44 193 ILE A O 1
ATOM 1555 N N . LEU A 1 194 ? 21.992 0.506 -10.928 1.00 92.50 194 LEU A N 1
ATOM 1556 C CA . LEU A 1 194 ? 22.659 0.054 -12.144 1.00 92.50 194 LEU A CA 1
ATOM 1557 C C . LEU A 1 194 ? 21.763 0.214 -13.386 1.00 92.50 194 LEU A C 1
ATOM 1559 O O . LEU A 1 194 ? 20.528 0.217 -13.279 1.00 92.50 194 LEU A O 1
ATOM 1563 N N . PRO A 1 195 ? 22.357 0.315 -14.590 1.00 91.25 195 PRO A N 1
ATOM 1564 C CA . PRO A 1 195 ? 21.615 0.241 -15.841 1.00 91.25 195 PRO A CA 1
ATOM 1565 C C . PRO A 1 195 ? 20.796 -1.039 -15.940 1.00 91.25 195 PRO A C 1
ATOM 1567 O O . PRO A 1 195 ? 21.253 -2.129 -15.588 1.00 91.25 195 PRO A O 1
ATOM 1570 N N . CYS A 1 196 ? 19.581 -0.919 -16.461 1.00 91.81 196 CYS A N 1
ATOM 1571 C CA . CYS A 1 196 ? 18.773 -2.086 -16.760 1.00 91.81 196 CYS A CA 1
ATOM 1572 C C . CYS A 1 196 ? 19.443 -2.962 -17.834 1.00 91.81 196 CYS A C 1
ATOM 1574 O O . CYS A 1 196 ? 20.180 -2.481 -18.694 1.00 91.81 196 CYS A O 1
ATOM 1576 N N . ASN A 1 197 ? 19.119 -4.257 -17.834 1.00 91.69 197 ASN A N 1
ATOM 1577 C CA . ASN A 1 197 ? 19.611 -5.182 -18.853 1.00 91.69 197 ASN A CA 1
ATOM 1578 C C . ASN A 1 197 ? 19.221 -4.727 -20.264 1.00 91.69 197 ASN A C 1
ATOM 1580 O O . ASN A 1 197 ? 18.046 -4.460 -20.530 1.00 91.69 197 ASN A O 1
ATOM 1584 N N . VAL A 1 198 ? 20.196 -4.731 -21.171 1.00 91.38 198 VAL A N 1
ATOM 1585 C CA . VAL A 1 198 ? 20.024 -4.360 -22.579 1.00 91.38 198 VAL A CA 1
ATOM 1586 C C . VAL A 1 198 ? 20.255 -5.543 -23.525 1.00 91.38 198 VAL A C 1
ATOM 1588 O O . VAL A 1 198 ? 20.832 -6.564 -23.141 1.00 91.38 198 VAL A O 1
ATOM 1591 N N . ASP A 1 199 ? 19.744 -5.432 -24.749 1.00 90.75 199 ASP A N 1
ATOM 1592 C CA . ASP A 1 199 ? 20.004 -6.343 -25.860 1.00 90.75 199 ASP A CA 1
ATOM 1593 C C . ASP A 1 199 ? 21.373 -6.064 -26.518 1.00 90.75 199 ASP A C 1
ATOM 1595 O O . ASP A 1 199 ? 22.123 -5.177 -26.110 1.00 90.75 199 ASP A O 1
ATOM 1599 N N . ILE A 1 200 ? 21.699 -6.817 -27.573 1.00 89.12 200 ILE A N 1
ATOM 1600 C CA . ILE A 1 200 ? 22.950 -6.658 -28.336 1.00 89.12 200 ILE A CA 1
ATOM 1601 C C . ILE A 1 200 ? 23.095 -5.287 -29.020 1.00 89.12 200 ILE A C 1
ATOM 1603 O O . ILE A 1 200 ? 24.193 -4.932 -29.439 1.00 89.12 200 ILE A O 1
ATOM 1607 N N . ASN A 1 201 ? 22.003 -4.532 -29.147 1.00 87.81 201 ASN A N 1
ATOM 1608 C CA . ASN A 1 201 ? 21.957 -3.214 -29.775 1.00 87.81 201 ASN A CA 1
ATOM 1609 C C . ASN A 1 201 ? 21.938 -2.080 -28.730 1.00 87.81 201 ASN A C 1
ATOM 1611 O O . ASN A 1 201 ? 21.863 -0.905 -29.097 1.00 87.81 201 ASN A O 1
ATOM 1615 N N . GLY A 1 202 ? 21.979 -2.412 -27.435 1.00 84.38 202 GLY A N 1
ATOM 1616 C CA . GLY A 1 202 ? 21.888 -1.448 -26.342 1.00 84.38 202 GLY A CA 1
ATOM 1617 C C . GLY A 1 202 ? 20.469 -0.936 -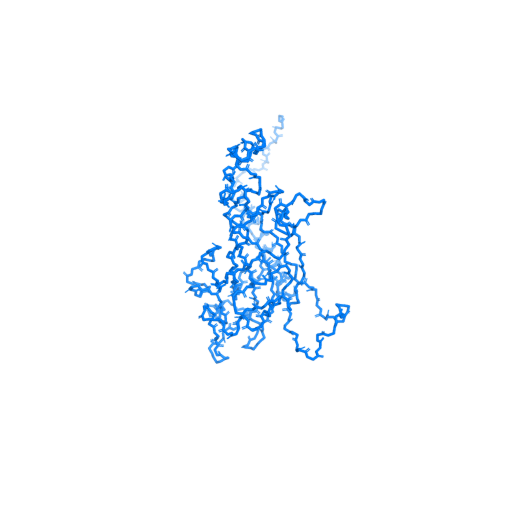26.070 1.00 84.38 202 GLY A C 1
ATOM 1618 O O . GLY A 1 202 ? 20.322 0.122 -25.459 1.00 84.38 202 GLY A O 1
ATOM 1619 N N . ASN A 1 203 ? 19.427 -1.634 -26.533 1.00 88.00 203 ASN A N 1
ATOM 1620 C CA . ASN A 1 203 ? 18.030 -1.343 -26.199 1.00 88.00 203 ASN A CA 1
ATOM 1621 C C . ASN A 1 203 ? 17.599 -2.125 -24.964 1.00 88.00 203 ASN A C 1
ATOM 1623 O O . ASN A 1 203 ? 18.121 -3.202 -24.693 1.00 88.00 203 ASN A O 1
ATOM 1627 N N . LEU A 1 204 ? 16.609 -1.624 -24.230 1.00 89.00 204 LEU A N 1
ATOM 1628 C CA . LEU A 1 204 ? 16.124 -2.287 -23.028 1.00 89.00 204 LEU A CA 1
ATOM 1629 C C . LEU A 1 204 ? 15.597 -3.699 -23.332 1.00 89.00 204 LEU A C 1
ATOM 1631 O O . LEU A 1 204 ? 14.686 -3.883 -24.136 1.00 89.00 204 LEU A O 1
ATOM 1635 N N . LYS A 1 205 ? 16.144 -4.706 -22.643 1.00 90.62 205 LYS A N 1
ATOM 1636 C CA . LYS A 1 205 ? 15.805 -6.120 -22.860 1.00 90.62 205 LYS A CA 1
ATOM 1637 C C . LYS A 1 205 ? 14.390 -6.470 -22.400 1.00 90.62 205 LYS A C 1
ATOM 1639 O O . LYS A 1 205 ? 13.768 -7.369 -22.956 1.00 90.62 205 LYS A O 1
ATOM 1644 N N . SER A 1 206 ? 13.907 -5.822 -21.341 1.00 90.75 206 SER A N 1
ATOM 1645 C CA . SER A 1 206 ? 12.593 -6.104 -20.762 1.00 90.75 206 SER A CA 1
ATOM 1646 C C . SER A 1 206 ? 11.962 -4.861 -20.153 1.00 90.75 206 SER A C 1
ATOM 1648 O O . SER A 1 206 ? 12.595 -4.144 -19.370 1.00 90.75 206 SER A O 1
ATOM 1650 N N . ARG A 1 207 ? 10.675 -4.678 -20.454 1.00 91.56 207 ARG A N 1
ATOM 1651 C CA . ARG A 1 207 ? 9.776 -3.686 -19.846 1.00 91.56 207 ARG A CA 1
ATOM 1652 C C . ARG A 1 207 ? 8.917 -4.282 -18.724 1.00 91.56 207 ARG A C 1
ATOM 1654 O O . ARG A 1 207 ? 7.976 -3.643 -18.270 1.00 91.56 207 ARG A O 1
ATOM 1661 N N . GLY A 1 208 ? 9.216 -5.512 -18.309 1.00 93.94 208 GLY A N 1
ATOM 1662 C CA . GLY A 1 208 ? 8.471 -6.207 -17.267 1.00 93.94 208 GLY A CA 1
ATOM 1663 C C . GLY A 1 208 ? 8.806 -5.718 -15.857 1.00 93.94 208 GLY A C 1
ATOM 1664 O O . GLY A 1 208 ? 9.949 -5.330 -15.583 1.00 93.94 208 GLY A O 1
ATOM 1665 N N . TYR A 1 209 ? 7.820 -5.780 -14.970 1.00 95.06 209 TYR A N 1
ATOM 1666 C CA . TYR A 1 209 ? 7.955 -5.591 -13.528 1.00 95.06 209 TYR A CA 1
ATOM 1667 C C . TYR A 1 209 ? 7.001 -6.536 -12.785 1.00 95.06 209 TYR A C 1
ATOM 1669 O O . TYR A 1 209 ? 5.966 -6.934 -13.317 1.00 95.06 209 TYR A O 1
ATOM 1677 N N . ALA A 1 210 ? 7.345 -6.891 -11.550 1.00 96.12 210 ALA A N 1
ATOM 1678 C CA . ALA A 1 210 ? 6.486 -7.676 -10.675 1.00 96.12 210 ALA A CA 1
ATOM 1679 C C . ALA A 1 210 ? 5.588 -6.739 -9.857 1.00 96.12 210 ALA A C 1
ATOM 1681 O O . ALA A 1 210 ? 6.089 -5.901 -9.103 1.00 96.12 210 ALA A O 1
ATOM 1682 N N . LEU A 1 211 ? 4.273 -6.890 -9.989 1.00 96.06 211 LEU A N 1
ATOM 1683 C CA . LEU A 1 211 ? 3.271 -6.220 -9.168 1.00 96.06 211 LEU A CA 1
ATOM 1684 C C . LEU A 1 211 ? 2.778 -7.182 -8.089 1.00 96.06 211 LEU A C 1
ATOM 1686 O O . LEU A 1 211 ? 2.339 -8.285 -8.392 1.00 96.06 211 LEU A O 1
ATOM 1690 N N . ARG A 1 212 ? 2.811 -6.757 -6.829 1.00 95.62 212 ARG A N 1
ATOM 1691 C CA . ARG A 1 212 ? 2.246 -7.502 -5.703 1.00 95.62 212 ARG A CA 1
ATOM 1692 C C . ARG A 1 212 ? 1.117 -6.714 -5.075 1.00 95.62 212 ARG A C 1
ATOM 1694 O O . ARG A 1 212 ? 1.291 -5.537 -4.774 1.00 95.62 212 ARG A O 1
ATOM 1701 N N . ILE A 1 213 ? -0.032 -7.344 -4.870 1.00 95.25 213 ILE A N 1
ATOM 1702 C CA . ILE A 1 213 ? -1.178 -6.701 -4.220 1.00 95.25 213 ILE A CA 1
ATOM 1703 C C . ILE A 1 213 ? -1.447 -7.413 -2.903 1.00 95.25 213 ILE A C 1
ATOM 1705 O O . ILE A 1 213 ? -1.837 -8.580 -2.884 1.00 95.25 213 ILE A O 1
ATOM 1709 N N . ALA A 1 214 ? -1.210 -6.703 -1.804 1.00 95.69 214 ALA A N 1
ATOM 1710 C CA . ALA A 1 214 ? -1.487 -7.177 -0.461 1.00 95.69 214 ALA A CA 1
ATOM 1711 C C . ALA A 1 214 ? -2.802 -6.576 0.032 1.00 95.69 214 ALA A C 1
ATOM 1713 O O . ALA A 1 214 ? -3.040 -5.380 -0.114 1.00 95.69 214 ALA A O 1
ATOM 1714 N N . LEU A 1 215 ? -3.656 -7.410 0.617 1.00 95.38 215 LEU A N 1
ATOM 1715 C CA . LEU A 1 215 ? -4.905 -6.999 1.253 1.00 95.38 215 LEU A CA 1
ATOM 1716 C C . LEU A 1 215 ? -4.962 -7.646 2.625 1.00 95.38 215 LEU A C 1
ATOM 1718 O O . LEU A 1 215 ? -4.731 -8.849 2.711 1.00 95.38 215 LEU A O 1
ATOM 1722 N N . TYR A 1 216 ? -5.288 -6.895 3.673 1.00 94.62 216 TYR A N 1
ATOM 1723 C CA . TYR A 1 216 ? -5.477 -7.487 4.994 1.00 94.62 216 TYR A CA 1
ATOM 1724 C C . TYR A 1 216 ? -6.227 -6.566 5.973 1.00 94.62 216 TYR A C 1
ATOM 1726 O O . TYR A 1 216 ? -6.192 -5.334 5.829 1.00 94.62 216 TYR A O 1
ATOM 1734 N N . PRO A 1 217 ? -6.923 -7.129 6.981 1.00 93.81 217 PRO A N 1
ATOM 1735 C CA . PRO A 1 217 ? -7.609 -6.327 7.983 1.00 93.81 217 PRO A CA 1
ATOM 1736 C C . PRO A 1 217 ? -6.655 -5.713 9.020 1.00 93.81 217 PRO A C 1
ATOM 1738 O O . PRO A 1 217 ? -5.679 -6.327 9.447 1.00 93.81 217 PRO A O 1
ATOM 1741 N N . LEU A 1 218 ? -6.985 -4.506 9.482 1.00 92.25 218 LEU A N 1
ATOM 1742 C CA . LEU A 1 218 ? -6.278 -3.812 10.559 1.00 92.25 218 LEU A CA 1
ATOM 1743 C C . LEU A 1 218 ? -6.798 -4.199 11.942 1.00 92.25 218 LEU A C 1
ATOM 1745 O O . LEU A 1 218 ? -8.001 -4.353 12.157 1.00 92.25 218 LEU A O 1
ATOM 1749 N N . ASP A 1 219 ? -5.876 -4.277 12.898 1.00 89.38 219 ASP A N 1
ATOM 1750 C CA . ASP A 1 219 ? -6.179 -4.474 14.310 1.00 89.38 219 ASP A CA 1
ATOM 1751 C C . ASP A 1 219 ? -6.721 -3.197 14.974 1.00 89.38 219 ASP A C 1
ATOM 1753 O O . ASP A 1 219 ? -6.678 -2.086 14.434 1.00 89.38 219 ASP A O 1
ATOM 1757 N N . TRP A 1 220 ? -7.232 -3.352 16.195 1.00 88.50 220 TRP A N 1
ATOM 1758 C CA . TRP A 1 220 ? -7.861 -2.257 16.929 1.00 88.50 220 TRP A CA 1
ATOM 1759 C C . TRP A 1 220 ? -6.931 -1.052 17.141 1.00 88.50 220 TRP A C 1
ATOM 1761 O O . TRP A 1 220 ? -7.374 0.088 17.000 1.00 88.50 220 TRP A O 1
ATOM 1771 N N . PHE A 1 221 ? -5.644 -1.274 17.437 1.00 86.75 221 PHE A N 1
ATOM 1772 C CA . PHE A 1 221 ? -4.698 -0.180 17.670 1.00 86.75 221 PHE A CA 1
ATOM 1773 C C . PHE A 1 221 ? -4.372 0.587 16.389 1.00 86.75 221 PHE A C 1
ATOM 1775 O O . PHE A 1 221 ? -4.362 1.820 16.415 1.00 86.75 221 PHE A O 1
ATOM 1782 N N . ASN A 1 222 ? -4.159 -0.096 15.259 1.00 89.62 222 ASN A N 1
ATOM 1783 C CA . ASN A 1 222 ? -3.938 0.601 13.993 1.00 89.62 222 ASN A CA 1
ATOM 1784 C C . ASN A 1 222 ? -5.190 1.364 13.543 1.00 89.62 222 ASN A C 1
ATOM 1786 O O . ASN A 1 222 ? -5.072 2.486 13.052 1.00 89.62 222 ASN A O 1
ATOM 1790 N N . LEU A 1 223 ? -6.390 0.819 13.773 1.00 91.81 223 LEU A N 1
ATOM 1791 C CA . LEU A 1 223 ? -7.650 1.524 13.508 1.00 91.81 223 LEU A CA 1
ATOM 1792 C C . LEU A 1 223 ? -7.830 2.758 14.401 1.00 91.81 223 LEU A C 1
ATOM 1794 O O . LEU A 1 223 ? -8.252 3.813 13.914 1.00 91.81 223 LEU A O 1
ATOM 1798 N N . LEU A 1 224 ? -7.470 2.656 15.685 1.00 89.06 224 LEU A N 1
ATOM 1799 C CA . LEU A 1 224 ? -7.476 3.788 16.610 1.00 89.06 224 LEU A CA 1
ATOM 1800 C C . LEU A 1 224 ? -6.532 4.889 16.110 1.00 89.06 224 LEU A C 1
ATOM 1802 O O . LEU A 1 224 ? -6.969 6.030 15.964 1.00 89.06 224 LEU A O 1
ATOM 1806 N N . ASN A 1 225 ? -5.283 4.536 15.790 1.00 89.75 225 ASN A N 1
ATOM 1807 C CA . ASN A 1 225 ? -4.253 5.466 15.319 1.00 89.75 225 ASN A CA 1
ATOM 1808 C C . ASN A 1 225 ? -4.611 6.132 13.983 1.00 89.75 225 ASN A C 1
ATOM 1810 O O . ASN A 1 225 ? -4.212 7.267 13.735 1.00 89.75 225 ASN A O 1
ATOM 1814 N N . LYS A 1 226 ? -5.382 5.447 13.129 1.00 91.75 226 LYS A N 1
ATOM 1815 C CA . LYS A 1 226 ? -5.867 5.972 11.844 1.00 91.75 226 LYS A CA 1
ATOM 1816 C C . LYS A 1 226 ? -7.238 6.656 11.934 1.00 91.75 226 LYS A C 1
ATOM 1818 O O . LYS A 1 226 ? -7.848 6.906 10.898 1.00 91.75 226 LYS A O 1
ATOM 1823 N N . PHE A 1 227 ? -7.732 6.961 13.135 1.00 91.56 227 PHE A N 1
ATOM 1824 C CA . PHE A 1 227 ? -8.987 7.694 13.355 1.00 91.56 227 PHE A CA 1
ATOM 1825 C C . PHE A 1 227 ? -10.239 7.064 12.707 1.00 91.56 227 PHE A C 1
ATOM 1827 O O . PHE A 1 227 ? -11.129 7.775 12.246 1.00 91.56 227 PHE A O 1
ATOM 1834 N N . GLN A 1 228 ? -10.325 5.730 12.657 1.00 91.69 228 GLN A N 1
ATOM 1835 C CA . GLN A 1 228 ? -11.422 5.035 11.964 1.00 91.69 228 GLN A CA 1
ATOM 1836 C C . GLN A 1 228 ? -12.690 4.824 12.806 1.00 91.69 228 GLN A C 1
ATOM 1838 O O . GLN A 1 228 ? -13.744 4.502 12.255 1.00 91.69 228 GLN A O 1
ATOM 1843 N N . PHE A 1 229 ? -12.624 4.993 14.129 1.00 90.75 229 PHE A N 1
ATOM 1844 C CA . PHE A 1 229 ? -13.780 4.809 15.010 1.00 90.75 229 PHE A CA 1
ATOM 1845 C C . PHE A 1 229 ? -14.676 6.054 15.098 1.00 90.75 229 PHE A C 1
ATOM 1847 O O . PHE A 1 229 ? -14.401 7.114 14.540 1.00 90.75 229 PHE A O 1
ATOM 1854 N N . HIS A 1 230 ? -15.783 5.937 15.832 1.00 89.81 230 HIS A N 1
ATOM 1855 C CA . HIS A 1 230 ? -16.685 7.060 16.066 1.00 89.81 230 HIS A CA 1
ATOM 1856 C C . HIS A 1 230 ? -16.045 8.118 16.986 1.00 89.81 230 HIS A C 1
ATOM 1858 O O . HIS A 1 230 ? -15.367 7.777 17.957 1.00 89.81 230 HIS A O 1
ATOM 1864 N N . GLY A 1 231 ? -16.319 9.405 16.739 1.00 87.88 231 GLY A N 1
ATOM 1865 C CA . GLY A 1 231 ? -15.724 10.534 17.477 1.00 87.88 231 GLY A CA 1
ATOM 1866 C C . GLY A 1 231 ? -15.916 10.487 19.001 1.00 87.88 231 GLY A C 1
ATOM 1867 O O . GLY A 1 231 ? -15.051 10.925 19.757 1.00 87.88 231 GLY A O 1
ATOM 1868 N N . SER A 1 232 ? -17.015 9.890 19.466 1.00 89.62 232 SER A N 1
ATOM 1869 C CA . SER A 1 232 ? -17.308 9.694 20.892 1.00 89.62 232 SER A CA 1
ATOM 1870 C C . SER A 1 232 ? -16.272 8.820 21.604 1.00 89.62 232 SER A C 1
ATOM 1872 O O . SER A 1 232 ? -15.958 9.073 22.767 1.00 89.62 232 SER A O 1
ATOM 1874 N N . LEU A 1 233 ? -15.706 7.826 20.912 1.00 89.19 233 LEU A N 1
ATOM 1875 C CA . LEU A 1 233 ? -14.666 6.964 21.468 1.00 89.19 233 LEU A CA 1
ATOM 1876 C C . LEU A 1 233 ? -13.373 7.746 21.703 1.00 89.19 233 LEU A C 1
ATOM 1878 O O . LEU A 1 233 ? -12.790 7.660 22.782 1.00 89.19 233 LEU A O 1
ATOM 1882 N N . TYR A 1 234 ? -12.968 8.563 20.729 1.00 91.00 234 TYR A N 1
ATOM 1883 C CA . TYR A 1 234 ? -11.799 9.432 20.855 1.00 91.00 234 TYR A CA 1
ATOM 1884 C C . TYR A 1 234 ? -11.978 10.459 21.968 1.00 91.00 234 TYR A C 1
ATOM 1886 O O . TYR A 1 234 ? -11.075 10.644 22.778 1.00 91.00 234 TYR A O 1
ATOM 1894 N N . PHE A 1 235 ? -13.159 11.073 22.062 1.00 92.19 235 PHE A N 1
ATOM 1895 C CA . PHE A 1 235 ? -13.474 11.995 23.150 1.00 92.19 235 PHE A CA 1
ATOM 1896 C C . PHE A 1 235 ? -13.321 11.329 24.526 1.00 92.19 235 PHE A C 1
ATOM 1898 O O . PHE A 1 235 ? -12.658 11.878 25.408 1.00 92.19 235 PHE A O 1
ATOM 1905 N N . GLY A 1 236 ? -13.874 10.123 24.699 1.00 91.12 236 GLY A N 1
ATOM 1906 C CA . GLY A 1 236 ? -13.731 9.354 25.937 1.00 91.12 236 GLY A CA 1
ATOM 1907 C C . GLY A 1 236 ? -12.275 8.993 26.245 1.00 91.12 236 GLY A C 1
ATOM 1908 O O . GLY A 1 236 ? -11.802 9.229 27.357 1.00 91.12 236 GLY A O 1
ATOM 1909 N N . TYR A 1 237 ? -11.545 8.481 25.252 1.00 89.69 237 TYR A N 1
ATOM 1910 C CA . TYR A 1 237 ? -10.147 8.074 25.400 1.00 89.69 237 TYR A CA 1
ATOM 1911 C C . TYR A 1 237 ? -9.227 9.252 25.749 1.00 89.69 237 TYR A C 1
ATOM 1913 O O . TYR A 1 237 ? -8.454 9.172 26.705 1.00 89.69 237 TYR A O 1
ATOM 1921 N N . PHE A 1 238 ? -9.337 10.375 25.034 1.00 91.62 238 PHE A N 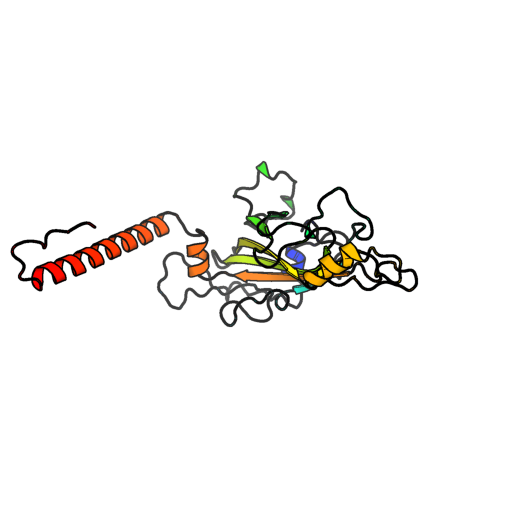1
ATOM 1922 C CA . PHE A 1 238 ? -8.520 11.559 25.302 1.00 91.62 238 PHE A CA 1
ATOM 1923 C C . PHE A 1 238 ? -8.865 12.220 26.640 1.00 91.62 238 PHE A C 1
ATOM 1925 O O . PHE A 1 238 ? -7.959 12.673 27.338 1.00 91.62 238 PHE A O 1
ATOM 1932 N N . THR A 1 239 ? -10.136 12.205 27.054 1.00 94.69 239 THR A N 1
ATOM 1933 C CA . THR A 1 239 ? -10.539 12.681 28.389 1.00 94.69 239 THR A CA 1
ATOM 1934 C C . THR A 1 239 ? -9.913 11.827 29.492 1.00 94.69 239 THR A C 1
ATOM 1936 O O . THR A 1 239 ? -9.368 12.364 30.456 1.00 94.69 239 THR A O 1
ATOM 1939 N N . LEU A 1 240 ? -9.924 10.498 29.336 1.00 93.31 240 LEU A N 1
ATOM 1940 C CA . LEU A 1 240 ? -9.317 9.576 30.298 1.00 93.31 240 LEU A CA 1
ATOM 1941 C C . LEU A 1 240 ? -7.787 9.715 30.342 1.00 93.31 240 LEU A C 1
ATOM 1943 O O . LEU A 1 240 ? -7.209 9.751 31.427 1.00 93.31 240 LEU A O 1
ATOM 1947 N N . SER A 1 241 ? -7.134 9.865 29.186 1.00 92.69 241 SER A N 1
ATOM 1948 C CA . SER A 1 241 ? -5.693 10.143 29.087 1.00 92.69 241 SER A CA 1
ATOM 1949 C C . SER A 1 241 ? -5.312 11.478 29.747 1.00 92.69 241 SER A C 1
ATOM 1951 O O . SER A 1 241 ? -4.330 11.554 30.496 1.00 92.69 241 SER A O 1
ATOM 1953 N N . GLY A 1 242 ? -6.128 12.518 29.553 1.00 96.44 242 GLY A N 1
ATOM 1954 C CA . GLY A 1 242 ? -5.970 13.806 30.228 1.00 96.44 242 GLY A CA 1
ATOM 1955 C C . GLY A 1 242 ? -6.117 13.684 31.746 1.00 96.44 242 GLY A C 1
ATOM 1956 O O . GLY A 1 242 ? -5.258 14.157 32.491 1.00 96.44 242 GLY A O 1
ATOM 1957 N N . PHE A 1 243 ? -7.149 12.980 32.219 1.00 97.31 243 PHE A N 1
ATOM 1958 C CA . PHE A 1 243 ? -7.353 12.730 33.648 1.00 97.31 243 PHE A CA 1
ATOM 1959 C C . PHE A 1 243 ? -6.188 11.949 34.270 1.00 97.31 243 PHE A C 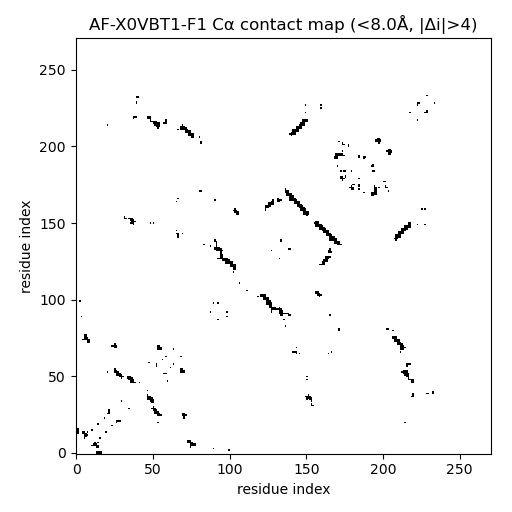1
ATOM 1961 O O . PHE A 1 243 ? -5.686 12.335 35.324 1.00 97.31 243 PHE A O 1
ATOM 1968 N N . ALA A 1 244 ? -5.697 10.903 33.600 1.00 96.69 244 ALA A N 1
ATOM 1969 C CA . ALA A 1 244 ? -4.540 10.136 34.057 1.00 96.69 244 ALA A CA 1
ATOM 1970 C C . ALA A 1 244 ? -3.287 11.018 34.197 1.00 96.69 244 ALA A C 1
ATOM 1972 O O . ALA A 1 244 ? -2.575 10.927 35.196 1.00 96.69 244 ALA A O 1
ATOM 1973 N N . SER A 1 245 ? -3.059 11.929 33.247 1.00 96.50 245 SER A N 1
ATOM 1974 C CA . SER A 1 245 ? -1.946 12.886 33.300 1.00 96.50 245 SER A CA 1
ATOM 1975 C C . SER A 1 245 ? -2.050 13.824 34.511 1.00 96.50 245 SER A C 1
ATOM 1977 O O . SER A 1 245 ? -1.057 14.058 35.204 1.00 96.50 245 SER A O 1
ATOM 1979 N N . ILE A 1 246 ? -3.261 14.302 34.823 1.00 97.00 246 ILE A N 1
ATOM 1980 C CA . ILE A 1 246 ? -3.530 15.120 36.017 1.00 97.00 246 ILE A CA 1
ATOM 1981 C C . ILE A 1 246 ? -3.271 14.313 37.295 1.00 97.00 246 ILE A C 1
ATOM 1983 O O . ILE A 1 246 ? -2.624 14.818 38.210 1.00 97.00 246 ILE A O 1
ATOM 1987 N N . VAL A 1 247 ? -3.724 13.057 37.356 1.00 97.50 247 VAL A N 1
ATOM 1988 C CA . VAL A 1 247 ? -3.507 12.171 38.513 1.00 97.50 247 VAL A CA 1
ATOM 1989 C C . VAL A 1 247 ? -2.017 11.922 38.748 1.00 97.50 247 VAL A C 1
ATOM 1991 O O . VAL A 1 247 ? -1.562 12.000 39.890 1.00 97.50 247 VAL A O 1
ATOM 1994 N N . ILE A 1 248 ? -1.231 11.681 37.694 1.00 96.62 248 ILE A N 1
ATOM 1995 C CA . ILE A 1 248 ? 0.225 11.508 37.806 1.00 96.62 248 ILE A CA 1
ATOM 1996 C C . ILE A 1 248 ? 0.870 12.788 38.351 1.00 96.62 248 ILE A C 1
ATOM 1998 O O . ILE A 1 248 ? 1.621 12.726 39.327 1.00 96.62 248 ILE A O 1
ATOM 2002 N N . GLY A 1 249 ? 0.530 13.953 37.790 1.00 95.94 249 GLY A N 1
ATOM 2003 C CA . GLY A 1 249 ? 1.033 15.243 38.272 1.00 95.94 249 GLY A CA 1
ATOM 2004 C C . GLY A 1 249 ? 0.669 15.507 39.736 1.00 95.94 249 GLY A C 1
ATOM 2005 O O . GLY A 1 249 ? 1.526 15.888 40.533 1.00 95.94 249 GLY A O 1
ATOM 2006 N N . PHE A 1 250 ? -0.578 15.226 40.119 1.00 96.06 250 PHE A N 1
ATOM 2007 C CA . PHE A 1 250 ? -1.050 15.347 41.496 1.00 96.06 250 PHE A CA 1
ATOM 2008 C C . PHE A 1 250 ? -0.331 14.384 42.445 1.00 96.06 250 PHE A C 1
ATOM 2010 O O . PHE A 1 250 ? -0.018 14.756 43.574 1.00 96.06 250 PHE A O 1
ATOM 2017 N N . THR A 1 251 ? -0.027 13.166 41.996 1.00 95.50 251 THR A N 1
ATOM 2018 C CA . THR A 1 251 ? 0.711 12.175 42.789 1.00 95.50 251 THR A CA 1
ATOM 2019 C C . THR A 1 251 ? 2.142 12.641 43.040 1.00 95.50 251 THR A C 1
ATOM 2021 O O . THR A 1 251 ? 2.594 12.635 44.183 1.00 95.50 251 THR A O 1
ATOM 2024 N N . VAL A 1 252 ? 2.840 13.118 42.003 1.00 94.31 252 VAL A N 1
ATOM 2025 C CA . VAL A 1 252 ? 4.196 13.682 42.130 1.00 94.31 252 VAL A CA 1
ATOM 2026 C C . VAL A 1 252 ? 4.198 14.909 43.042 1.00 94.31 252 VAL A C 1
ATOM 2028 O O . VAL A 1 252 ? 5.040 15.009 43.935 1.00 94.31 252 VAL A O 1
ATOM 2031 N N . TRP A 1 253 ? 3.238 15.820 42.863 1.00 91.19 253 TRP A N 1
ATOM 2032 C CA . TRP A 1 253 ? 3.082 16.996 43.719 1.00 91.19 253 TRP A CA 1
ATOM 2033 C C . TRP A 1 253 ? 2.833 16.604 45.181 1.00 91.19 253 TRP A C 1
ATOM 2035 O O . TRP A 1 253 ? 3.501 17.119 46.078 1.00 91.19 253 TRP A O 1
ATOM 2045 N N . SER A 1 254 ? 1.922 15.656 45.416 1.00 89.38 254 SER A N 1
ATOM 2046 C CA . SER A 1 254 ? 1.563 15.168 46.752 1.00 89.38 254 SER A CA 1
ATOM 2047 C C . SER A 1 254 ? 2.750 14.498 47.442 1.00 89.38 254 SER A C 1
ATOM 2049 O O . SER A 1 254 ? 3.027 14.788 48.605 1.00 89.38 254 SER A O 1
ATOM 2051 N N . LEU A 1 255 ? 3.494 13.651 46.721 1.00 91.44 255 LEU A N 1
ATOM 2052 C CA . LEU A 1 255 ? 4.712 13.012 47.221 1.00 91.44 255 LEU A CA 1
ATOM 2053 C C . LEU A 1 255 ? 5.776 14.050 47.572 1.00 91.44 255 LEU A C 1
ATOM 2055 O O . LEU A 1 255 ? 6.301 14.014 48.680 1.00 91.44 255 LEU A O 1
ATOM 2059 N N . ASN A 1 256 ? 6.057 14.998 46.673 1.00 87.50 256 ASN A N 1
ATOM 2060 C CA . ASN A 1 256 ? 7.026 16.063 46.924 1.00 87.50 256 ASN A CA 1
ATOM 2061 C C . ASN A 1 256 ? 6.631 16.880 48.164 1.00 87.50 256 ASN A C 1
ATOM 2063 O O . ASN A 1 256 ? 7.450 17.111 49.051 1.00 87.50 256 ASN A O 1
ATOM 2067 N N . ARG A 1 257 ? 5.350 17.242 48.286 1.00 84.88 257 ARG A N 1
ATOM 2068 C CA . ARG A 1 257 ? 4.832 17.993 49.433 1.00 84.88 257 ARG A CA 1
ATOM 2069 C C . ARG A 1 257 ? 4.910 17.214 50.748 1.00 84.88 257 ARG A C 1
ATOM 2071 O O . ARG A 1 257 ? 5.135 17.831 51.786 1.00 84.88 257 ARG A O 1
ATOM 2078 N N . ALA A 1 258 ? 4.715 15.898 50.718 1.00 86.12 258 ALA A N 1
ATOM 2079 C CA . ALA A 1 258 ? 4.775 15.049 51.904 1.00 86.12 258 ALA A CA 1
ATOM 2080 C C . ALA A 1 258 ? 6.216 14.748 52.352 1.00 86.12 258 ALA A C 1
ATOM 2082 O O . ALA A 1 258 ? 6.472 14.641 53.550 1.00 86.12 258 ALA A O 1
ATOM 2083 N N . THR A 1 259 ? 7.160 14.615 51.414 1.00 85.25 259 THR A N 1
ATOM 2084 C CA . THR A 1 259 ? 8.543 14.209 51.717 1.00 85.25 259 THR A CA 1
ATOM 2085 C C . THR A 1 259 ? 9.504 15.380 51.908 1.00 85.25 259 THR A C 1
ATOM 2087 O O . THR A 1 259 ? 10.496 15.231 52.625 1.00 85.25 259 THR A O 1
ATOM 2090 N N . THR A 1 260 ? 9.233 16.563 51.345 1.00 74.06 260 THR A N 1
ATOM 2091 C CA . THR A 1 260 ? 10.101 17.733 51.546 1.00 74.06 260 THR A CA 1
ATOM 2092 C C . THR A 1 260 ? 9.665 18.581 52.744 1.00 74.06 260 THR A C 1
ATOM 2094 O O . THR A 1 260 ? 8.613 19.212 52.771 1.00 74.06 260 THR A O 1
ATOM 2097 N N . LYS A 1 261 ? 10.541 18.660 53.755 1.00 59.47 261 LYS A N 1
ATOM 2098 C CA . LYS A 1 261 ? 10.414 19.535 54.941 1.00 59.47 261 LYS A CA 1
ATOM 2099 C C . LYS A 1 261 ? 10.836 20.992 54.687 1.00 59.47 261 LYS A C 1
ATOM 2101 O O . LYS A 1 261 ? 11.069 21.748 55.631 1.00 59.47 261 LYS A O 1
ATOM 2106 N N . LEU A 1 262 ? 10.975 21.406 53.429 1.00 58.44 262 LEU A N 1
ATOM 2107 C CA . LEU A 1 262 ? 11.395 22.764 53.092 1.00 58.44 262 LEU A CA 1
ATOM 2108 C C . LEU A 1 262 ? 10.216 23.726 53.284 1.00 58.44 262 LEU A C 1
ATOM 2110 O O . LEU A 1 262 ? 9.307 23.812 52.463 1.00 58.44 262 LEU A O 1
ATOM 2114 N N . ARG A 1 263 ? 10.237 24.464 54.401 1.00 58.41 263 ARG A N 1
ATOM 2115 C CA . ARG A 1 263 ? 9.272 25.535 54.714 1.00 58.41 263 ARG A CA 1
ATOM 2116 C C . ARG A 1 263 ? 9.356 26.705 53.721 1.00 58.41 263 ARG A C 1
ATOM 2118 O O . ARG A 1 263 ? 8.390 27.451 53.584 1.00 58.41 263 ARG A O 1
ATOM 2125 N N . HIS A 1 264 ? 10.486 26.834 53.022 1.00 61.69 264 HIS A N 1
ATOM 2126 C CA . HIS A 1 264 ? 10.755 27.855 52.014 1.00 61.69 264 HIS A CA 1
ATOM 2127 C C . HIS A 1 264 ? 11.299 27.184 50.743 1.00 61.69 264 HIS A C 1
ATOM 2129 O O . HIS A 1 264 ? 12.215 26.366 50.859 1.00 61.69 264 HIS A O 1
ATOM 2135 N N . PRO A 1 265 ? 10.753 27.481 49.549 1.00 60.88 265 PRO A N 1
ATOM 2136 C CA . PRO A 1 265 ? 11.315 26.972 48.302 1.00 60.88 265 PRO A CA 1
ATOM 2137 C C . PRO A 1 265 ? 12.750 27.506 48.124 1.00 60.88 265 PRO A C 1
ATOM 2139 O O . PRO A 1 265 ? 12.996 28.670 48.455 1.00 60.88 265 PRO A O 1
ATOM 2142 N N . PRO A 1 266 ? 13.708 26.698 47.628 1.00 62.50 266 PRO A N 1
ATOM 2143 C CA . PRO A 1 266 ? 15.031 27.205 47.286 1.00 62.50 266 PRO A CA 1
ATOM 2144 C C . PRO A 1 266 ? 14.884 28.268 46.194 1.00 62.50 266 PRO A C 1
ATOM 2146 O O . PRO A 1 266 ? 14.141 28.095 45.228 1.00 62.50 266 PRO A O 1
ATOM 2149 N N . THR A 1 267 ? 15.559 29.397 46.366 1.00 66.75 267 THR A N 1
ATOM 2150 C CA . THR A 1 267 ? 15.550 30.493 45.400 1.00 66.75 267 THR A CA 1
ATOM 2151 C C . THR A 1 267 ? 16.212 30.021 44.107 1.00 66.75 267 THR A C 1
ATOM 2153 O O . THR A 1 267 ? 17.393 29.677 44.104 1.00 66.75 267 THR A O 1
ATOM 2156 N N . PHE A 1 268 ? 15.465 29.992 42.999 1.00 60.28 268 PHE A N 1
ATOM 2157 C CA . PHE A 1 268 ? 16.030 29.701 41.681 1.00 60.28 268 PHE A CA 1
ATOM 2158 C C . PHE A 1 268 ? 17.060 30.780 41.338 1.00 60.28 268 PHE A C 1
ATOM 2160 O O . PHE A 1 268 ? 16.708 31.897 40.966 1.00 60.28 268 PHE A O 1
ATOM 2167 N N . HIS A 1 269 ? 18.340 30.460 41.505 1.00 64.00 269 HIS A N 1
ATOM 2168 C CA . HIS A 1 269 ? 19.421 31.290 40.998 1.00 64.00 269 HIS A CA 1
ATOM 2169 C C . HIS A 1 269 ? 19.531 30.985 39.507 1.00 64.00 269 HIS A C 1
ATOM 2171 O O . HIS A 1 269 ? 20.185 30.023 39.109 1.00 64.00 269 HIS A O 1
ATOM 2177 N N . GLY A 1 270 ? 18.806 31.756 38.695 1.00 63.31 270 GLY A N 1
ATOM 2178 C CA . GLY A 1 270 ? 19.026 31.781 37.255 1.00 63.31 270 GLY A CA 1
ATOM 2179 C C . GLY A 1 270 ? 20.462 32.224 36.987 1.00 63.31 270 GLY A C 1
ATOM 2180 O O . GLY A 1 270 ? 20.900 33.246 37.518 1.00 63.31 270 GLY A O 1
ATOM 2181 N N . ARG A 1 271 ? 21.190 31.419 36.217 1.00 45.41 271 ARG A N 1
ATOM 2182 C CA . ARG A 1 271 ? 22.419 31.832 35.546 1.00 45.41 271 ARG A CA 1
ATOM 2183 C C . ARG A 1 271 ? 22.097 32.079 34.085 1.00 45.41 271 ARG A C 1
ATOM 2185 O O . ARG A 1 271 ? 21.309 31.272 33.544 1.00 45.41 271 ARG A O 1
#

Solvent-accessible surface area (backbone atoms only — not comparable to full-atom values): 15637 Å² total; per-residue (Å²): 108,50,79,96,53,31,46,24,71,99,42,48,80,57,35,50,60,67,59,48,64,74,66,37,87,48,32,47,86,54,54,59,90,70,28,32,35,45,59,88,89,59,94,53,94,74,40,54,40,37,61,47,31,14,38,91,62,62,70,84,85,52,81,91,46,83,86,76,37,24,36,78,34,54,25,35,63,86,64,80,69,81,51,93,66,97,63,87,50,84,62,36,36,48,50,64,37,70,81,51,72,44,67,30,54,86,74,60,79,94,67,71,62,93,56,71,92,74,54,91,68,78,61,34,55,31,26,27,29,76,88,27,40,32,43,80,74,37,45,56,37,32,37,26,41,41,37,36,24,40,34,66,43,56,83,48,59,32,53,68,46,35,38,34,37,42,38,68,58,23,23,61,57,44,50,60,96,64,73,24,63,63,69,65,49,50,59,34,46,77,70,74,32,48,58,52,63,52,45,101,85,52,44,80,62,69,62,61,29,40,39,21,43,24,36,34,56,49,41,58,66,60,36,56,78,67,66,69,62,62,70,69,57,54,53,53,51,52,51,50,54,50,50,51,53,51,50,52,52,50,47,54,51,51,49,50,61,71,70,52,85,66,93,61,80,83,78,84,78,83,128

Mean predicted aligned error: 8.19 Å

Nearest PDB structures (foldseek):
  8src-assembly1_A  TM=2.623E-01  e=4.020E+00  Salpingoeca rosetta
  8sr7-assembly1_A  TM=2.300E-01  e=2.453E+00  Salpingoeca rosetta
  8srd-assembly1_A  TM=2.062E-01  e=3.780E+00  Salpingoeca rosetta

Secondary structure (DSSP, 8-state):
-BSS--SBTT-SS-B-HHHHHHH-TT-BPPPTTT-B---SS--STT---B--BBSSS-BTTB---TTTSSEEEEEE--S--SS--SSPPGGGPPTT-EEEEE-SS---GGG--S-GGG--SPPEEEEEPSSS---TTEEEEEEEEEEEEEE-SSS-EEEEEEEEEEEEEEE-SPPGGGT--HHHHHHHHHTT-PBPPB-TTSSBS--EEEEEEEEEEPPHHHHHHTT-S-HHHHHHHHHHHHHHHHHHHHHHHHHHHHH---SSPPP----

pLDDT: mean 86.84, std 10.94, range [45.41, 97.5]

Sequence (271 aa):
YLPFFSNCDGFDSHLSLSRLLEEHPNCTLVGYNETSQVRPISFSKENIPFGDYCMNQHPGDSSFKPFTDGADLQCQFEEQIDSASDHFRWYESKPESTLFFITPNAIPNDSFTMQYDQINGQPVPVTVSKNFGGLKNVIPREVTLDLQYYQVDRYTKRLVSATVFFNSFCTTLKPEHFGGDPATLNEMNEMDILPCNVDINGNLKSRGYALRIALYPLDWFNLLNKFQFHGSLYFGYFTLSGFASIVIGFTVWSLNRATTKLRHPPTFHGR

Organism: NCBI:txid412755

Radius of gyration: 25.65 Å; Cα contacts (8 Å, |Δi|>4): 476; chains: 1; bounding box: 54×50×85 Å